Protein AF-A0A2X3EQ96-F1 (afdb_monomer_lite)

Radius of gyration: 28.38 Å; chains: 1; bounding box: 58×65×82 Å

Sequence (226 aa):
MTMIKKLPLTMAVIPTFFPLTSVMAQEFTQEQIDAIVAKAVDKALADRQAKIDAAANKKVDVITNPETTAASPDMAIPFGLKFSGYARYGAHFQTGDQKYVGVDGSYNGASAIGRLGNESNGGEFQISKAFKSAQGAIWDLNVMFDHWSDEVNLKKAYVGVTNVLESNPNAYIWAGRDFHQRPQQGINDYFWMNHDGQGAGVKNFDIGGVQFDVAAVSQVKSCSRK

pLDDT: mean 76.35, std 19.37, range [32.09, 96.94]

Foldseek 3Di:
DDDDDDDDDDPDDDDDDDDDDDDDDPPDDPVRVVVVVVVVVVVVVVVVVVVVVVVVVVPDPLPPDDFPDFDFLPDDFDPDKDKDKDWDDDDFDDPDDDRADADPPPPPVWRPVFDVSGDATWMKIKIKHWDADPLSKIKMWMWMWIDGDHDIDTQWTKMWIACPDPVQRGKIKMFAFGWPDFRADRGGRDGPDTQTAGWIWIFQGDDPNDTDTDIDGDDDDDDPDD

InterPro domains:
  IPR003192 Porin, LamB-type [PF02264] (82-220)
  IPR036998 Porin, LamB-type superfamily [G3DSA:2.40.170.10] (81-226)
  IPR050286 Gram-negative Bacterial Carbohydrate Uptake Porin [PTHR38762] (75-219)

Organism: Klebsiella pneumoniae (NCBI:txid573)

Secondary structure (DSSP, 8-state):
-----PPP--------S------------HHHHHHHHHHHHHHHHHHHHHHHHHHHSS-S--EE--PPPPP-TTPPPPSS-EEEEEEE------SSS-SS---TT--TT--TT--TT----EEEEEEEEEEE-TTS-EEEEEEEEEEETTEEEEEEEEEEEES--TT-TT-EEEEEEE--S-EEETTTTEES----EEEEEEEEEEETTEEEEEEEEE-PPP----

Structure (mmCIF, N/CA/C/O backbone):
data_AF-A0A2X3EQ96-F1
#
_entry.id   AF-A0A2X3EQ96-F1
#
loop_
_atom_site.group_PDB
_atom_site.id
_atom_site.type_symbol
_atom_site.label_atom_id
_atom_site.label_alt_id
_atom_site.label_comp_id
_atom_site.label_asym_id
_atom_site.label_entity_id
_atom_site.label_seq_id
_atom_site.pdbx_PDB_ins_code
_atom_site.Cartn_x
_atom_site.Cartn_y
_atom_site.Cartn_z
_atom_site.occupancy
_atom_site.B_iso_or_equiv
_atom_site.auth_seq_id
_atom_site.auth_comp_id
_atom_site.auth_asym_id
_atom_site.auth_atom_id
_atom_site.pdbx_PDB_model_num
ATOM 1 N N . MET A 1 1 ? 42.180 -48.476 52.429 1.00 40.56 1 MET A N 1
ATOM 2 C CA . MET A 1 1 ? 41.007 -48.157 51.587 1.00 40.56 1 MET A CA 1
ATOM 3 C C . MET A 1 1 ? 40.656 -46.709 51.841 1.00 40.56 1 MET A C 1
ATOM 5 O O . MET A 1 1 ? 40.125 -46.393 52.896 1.00 40.56 1 MET A O 1
ATOM 9 N N . THR A 1 2 ? 41.059 -45.830 50.934 1.00 34.25 2 THR A N 1
ATOM 10 C CA . THR A 1 2 ? 41.044 -44.380 51.150 1.00 34.25 2 THR A CA 1
ATOM 11 C C . THR A 1 2 ? 40.236 -43.759 50.021 1.00 34.25 2 THR A C 1
ATOM 13 O O . THR A 1 2 ? 40.558 -43.940 48.849 1.00 34.25 2 THR A O 1
ATOM 16 N N . MET A 1 3 ? 39.128 -43.113 50.385 1.00 32.09 3 MET A N 1
ATOM 17 C CA . MET A 1 3 ? 38.176 -42.508 49.459 1.00 32.09 3 MET A CA 1
ATOM 18 C C . MET A 1 3 ? 38.775 -41.286 48.754 1.00 32.09 3 MET A C 1
ATOM 20 O O . MET A 1 3 ? 39.234 -40.354 49.410 1.00 32.09 3 MET A O 1
ATOM 24 N N . ILE A 1 4 ? 38.689 -41.253 47.424 1.00 39.59 4 ILE A N 1
ATOM 25 C CA . ILE A 1 4 ? 38.940 -40.055 46.616 1.00 39.59 4 ILE A CA 1
ATOM 26 C C . ILE A 1 4 ? 37.614 -39.294 46.489 1.00 39.59 4 ILE A C 1
ATOM 28 O O . ILE A 1 4 ? 36.723 -39.710 45.749 1.00 39.59 4 ILE A O 1
ATOM 32 N N . LYS A 1 5 ? 37.475 -38.174 47.208 1.00 38.69 5 LYS A N 1
ATOM 33 C CA . LYS A 1 5 ? 36.398 -37.193 46.996 1.00 38.69 5 LYS A CA 1
ATOM 34 C C . LYS A 1 5 ? 36.878 -36.155 45.976 1.00 38.69 5 LYS A C 1
ATOM 36 O O . LYS A 1 5 ? 37.784 -35.379 46.262 1.00 38.69 5 LYS A O 1
ATOM 41 N N . LYS A 1 6 ? 36.282 -36.160 44.780 1.00 37.94 6 LYS A N 1
ATOM 42 C CA . LYS A 1 6 ? 36.449 -35.112 43.759 1.00 37.94 6 LYS A CA 1
ATOM 43 C C . LYS A 1 6 ? 35.702 -33.847 44.211 1.00 37.94 6 LYS A C 1
ATOM 45 O O . LYS A 1 6 ? 34.534 -33.950 44.579 1.00 37.94 6 LYS A O 1
ATOM 50 N N . LEU A 1 7 ? 36.358 -32.683 44.187 1.00 35.91 7 LEU A N 1
ATOM 51 C CA . LEU A 1 7 ? 35.697 -31.388 44.398 1.00 35.91 7 LEU A CA 1
ATOM 52 C C . LEU A 1 7 ? 34.865 -30.998 43.158 1.00 35.91 7 LEU A C 1
ATOM 54 O O . LEU A 1 7 ? 35.331 -31.211 42.036 1.00 35.91 7 LEU A O 1
ATOM 58 N N . PRO A 1 8 ? 33.662 -30.422 43.341 1.00 39.03 8 PRO A N 1
ATOM 59 C CA . PRO A 1 8 ? 32.822 -29.956 42.250 1.00 39.03 8 PRO A CA 1
ATOM 60 C C . PRO A 1 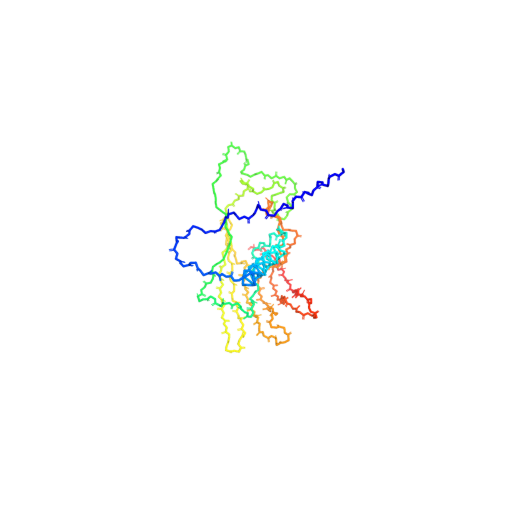8 ? 33.318 -28.634 41.646 1.00 39.03 8 PRO A C 1
ATOM 62 O O . PRO A 1 8 ? 33.801 -27.726 42.318 1.00 39.03 8 PRO A O 1
ATOM 65 N N . LEU A 1 9 ? 33.168 -28.585 40.330 1.00 36.97 9 LEU A N 1
ATOM 66 C CA . LEU A 1 9 ? 33.596 -27.586 39.363 1.00 36.97 9 LEU A CA 1
ATOM 67 C C . LEU A 1 9 ? 32.709 -26.320 39.417 1.00 36.97 9 LEU A C 1
ATOM 69 O O . LEU A 1 9 ? 31.868 -26.136 38.545 1.00 36.97 9 LEU A O 1
ATOM 73 N N . THR A 1 10 ? 32.845 -25.461 40.435 1.00 38.94 10 THR A N 1
ATOM 74 C CA . THR A 1 10 ? 32.054 -24.204 40.533 1.00 38.94 10 THR A CA 1
ATOM 75 C C . THR A 1 10 ? 32.866 -22.904 40.531 1.00 38.94 10 THR A C 1
ATOM 77 O O . THR A 1 10 ? 32.284 -21.826 40.578 1.00 38.94 10 THR A O 1
ATOM 80 N N . MET A 1 11 ? 34.190 -22.945 40.369 1.00 36.44 11 MET A N 1
ATOM 81 C CA . MET A 1 11 ? 35.018 -21.736 40.214 1.00 36.44 11 MET A CA 1
ATOM 82 C C . MET A 1 11 ? 35.409 -21.488 38.751 1.00 36.44 11 MET A C 1
ATOM 84 O O . MET A 1 11 ? 36.563 -21.695 38.386 1.00 36.44 11 MET A O 1
ATOM 88 N N . ALA A 1 12 ? 34.473 -21.071 37.892 1.00 35.91 12 ALA A N 1
ATOM 89 C CA . ALA A 1 12 ? 34.835 -20.655 36.529 1.00 35.91 12 ALA A CA 1
ATOM 90 C C . ALA A 1 12 ? 33.794 -19.783 35.796 1.00 35.91 12 ALA A C 1
ATOM 92 O O . ALA A 1 12 ? 33.643 -19.949 34.594 1.00 35.91 12 ALA A O 1
ATOM 93 N N . VAL A 1 13 ? 33.064 -18.862 36.442 1.00 33.81 13 VAL A N 1
ATOM 94 C CA . VAL A 1 13 ? 32.272 -17.858 35.684 1.00 33.81 13 VAL A CA 1
ATOM 95 C C . VAL A 1 13 ? 32.188 -16.509 36.408 1.00 33.81 13 VAL A C 1
ATOM 97 O O . VAL A 1 13 ? 31.106 -16.026 36.702 1.00 33.81 13 VAL A O 1
ATOM 100 N N . ILE A 1 14 ? 33.323 -15.877 36.709 1.00 43.34 14 ILE A N 1
ATOM 101 C CA . ILE A 1 14 ? 33.386 -14.423 36.958 1.00 43.34 14 ILE A CA 1
ATOM 102 C C . ILE A 1 14 ? 34.764 -13.976 36.458 1.00 43.34 14 ILE A C 1
ATOM 104 O O . ILE A 1 14 ? 35.750 -14.213 37.154 1.00 43.34 14 ILE A O 1
ATOM 108 N N . PRO A 1 15 ? 34.891 -13.473 35.214 1.00 40.53 15 PRO A N 1
ATOM 109 C CA . PRO A 1 15 ? 34.937 -12.014 35.059 1.00 40.53 15 PRO A CA 1
ATOM 110 C C . PRO A 1 15 ? 34.524 -11.535 33.652 1.00 40.53 15 PRO A C 1
ATOM 112 O O . PRO A 1 15 ? 35.224 -11.807 32.682 1.00 40.53 15 PRO A O 1
ATOM 115 N N . THR A 1 16 ? 33.426 -10.792 33.485 1.00 40.12 16 THR A N 1
ATOM 116 C CA . THR A 1 16 ? 33.234 -9.974 32.256 1.00 40.12 16 THR A CA 1
ATOM 117 C C . THR A 1 16 ? 32.141 -8.911 32.374 1.00 40.12 16 THR A C 1
ATOM 119 O O . THR A 1 16 ? 31.495 -8.585 31.387 1.00 40.12 16 THR A O 1
ATOM 122 N N . PHE A 1 17 ? 31.922 -8.311 33.545 1.00 36.66 17 PHE A N 1
ATOM 123 C CA . PHE A 1 17 ? 31.073 -7.119 33.612 1.00 36.66 17 PHE A CA 1
ATOM 124 C C . PHE A 1 17 ? 31.641 -6.081 34.588 1.00 36.66 17 PHE A C 1
ATOM 126 O O . PHE A 1 17 ? 31.718 -6.328 35.785 1.00 36.66 17 PHE A O 1
ATOM 133 N N . PHE A 1 18 ? 31.977 -4.919 34.010 1.00 37.00 18 PHE A N 1
ATOM 134 C CA . PHE A 1 18 ? 32.325 -3.613 34.594 1.00 37.00 18 PHE A CA 1
ATOM 135 C C . PHE A 1 18 ? 33.793 -3.319 34.969 1.00 37.00 18 PHE A C 1
ATOM 137 O O . PHE A 1 18 ? 34.309 -3.848 35.950 1.00 37.00 18 PHE A O 1
ATOM 144 N N . PRO A 1 19 ? 34.443 -2.365 34.263 1.00 42.56 19 PRO A N 1
ATOM 145 C CA . PRO A 1 19 ? 35.601 -1.642 34.759 1.00 42.56 19 PRO A CA 1
ATOM 146 C C . PRO A 1 19 ? 35.125 -0.324 35.386 1.00 42.56 19 PRO A C 1
ATOM 148 O O . PRO A 1 19 ? 34.994 0.670 34.680 1.00 42.56 19 PRO A O 1
ATOM 151 N N . LEU A 1 20 ? 34.844 -0.290 36.690 1.00 37.62 20 LEU A N 1
ATOM 152 C CA . LEU A 1 20 ? 34.730 0.972 37.427 1.00 37.62 20 LEU A CA 1
ATOM 153 C C . LEU A 1 20 ? 35.344 0.832 38.824 1.00 37.62 20 LEU A C 1
ATOM 155 O O . LEU A 1 20 ? 35.161 -0.147 39.539 1.00 37.62 20 LEU A O 1
ATOM 159 N N . THR A 1 21 ? 36.138 1.839 39.139 1.00 36.72 21 THR A N 1
ATOM 160 C CA . THR A 1 21 ? 37.041 2.027 40.268 1.00 36.72 21 THR A CA 1
ATOM 161 C C . THR A 1 21 ? 36.340 2.129 41.629 1.00 36.72 21 THR A C 1
ATOM 163 O O . THR A 1 21 ? 35.389 2.888 41.781 1.00 36.72 21 THR A O 1
ATOM 166 N N . SER A 1 22 ? 36.883 1.406 42.613 1.00 44.62 22 SER A N 1
ATOM 167 C CA . SER A 1 22 ? 36.939 1.691 44.061 1.00 44.62 22 SER A CA 1
ATOM 168 C C . SER A 1 22 ? 35.990 2.755 44.651 1.00 44.62 22 SER A C 1
ATOM 170 O O . SER A 1 22 ? 36.394 3.909 44.759 1.00 44.62 22 SER A O 1
ATOM 172 N N . VAL A 1 23 ? 34.820 2.353 45.168 1.00 36.16 23 VAL A N 1
ATOM 173 C CA . VAL A 1 23 ? 34.082 3.048 46.250 1.00 36.16 23 VAL A CA 1
ATOM 174 C C . VAL A 1 23 ? 33.229 2.010 47.013 1.00 36.16 23 VAL A C 1
ATOM 176 O O . VAL A 1 23 ? 32.334 1.409 46.434 1.00 36.16 23 VAL A O 1
ATOM 179 N N . MET A 1 24 ? 33.525 1.835 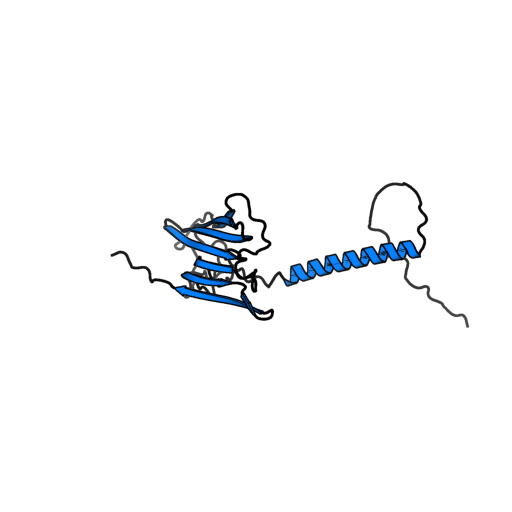48.310 1.00 36.31 24 MET A N 1
ATOM 180 C CA . MET A 1 24 ? 32.753 1.162 49.380 1.00 36.31 24 MET A CA 1
ATOM 181 C C . MET A 1 24 ? 32.444 -0.343 49.229 1.00 36.31 24 MET A C 1
ATOM 183 O O . MET A 1 24 ? 31.511 -0.755 48.546 1.00 36.31 24 MET A O 1
ATOM 187 N N . ALA A 1 25 ? 33.181 -1.166 49.983 1.00 43.53 25 ALA A N 1
ATOM 188 C CA . ALA A 1 25 ? 32.815 -2.546 50.289 1.00 43.53 25 ALA A CA 1
ATOM 189 C C . ALA A 1 25 ? 31.559 -2.558 51.177 1.00 43.53 25 ALA A C 1
ATOM 191 O O . ALA A 1 25 ? 31.645 -2.484 52.400 1.00 43.53 25 ALA A O 1
ATOM 192 N N . GLN A 1 26 ? 30.384 -2.603 50.553 1.00 46.34 26 GLN A N 1
ATOM 193 C CA . GLN A 1 26 ? 29.161 -2.995 51.236 1.00 46.34 26 GLN A CA 1
ATOM 194 C C . GLN A 1 26 ? 29.096 -4.522 51.183 1.00 46.34 26 GLN A C 1
ATOM 196 O O . GLN A 1 26 ? 28.932 -5.100 50.109 1.00 46.34 26 GLN A O 1
ATOM 201 N N . GLU A 1 27 ? 29.311 -5.173 52.327 1.00 49.81 27 GLU A N 1
ATOM 202 C CA . GLU A 1 27 ? 29.164 -6.623 52.456 1.00 49.81 27 GLU A CA 1
ATOM 203 C C . GLU A 1 27 ? 27.688 -6.978 52.251 1.00 49.81 27 GLU A C 1
ATOM 205 O O . GLU A 1 27 ? 26.856 -6.818 53.142 1.00 49.81 27 GLU A O 1
ATOM 210 N N . PHE A 1 28 ? 27.342 -7.390 51.033 1.00 56.03 28 PHE A N 1
ATOM 211 C CA . PHE A 1 28 ? 26.023 -7.929 50.736 1.00 56.03 28 PHE A CA 1
ATOM 212 C C . PHE A 1 28 ? 25.924 -9.342 51.317 1.00 56.03 28 PHE A C 1
ATOM 214 O O . PHE A 1 28 ? 26.813 -10.169 51.106 1.00 56.03 28 PHE A O 1
ATOM 221 N N . THR A 1 29 ? 24.844 -9.633 52.043 1.00 72.50 29 THR A N 1
ATOM 222 C CA . THR A 1 29 ? 24.574 -10.996 52.517 1.00 72.50 29 THR A CA 1
ATOM 223 C C . THR A 1 29 ? 24.291 -11.916 51.326 1.00 72.50 29 THR A C 1
ATOM 225 O O . THR A 1 29 ? 23.866 -11.458 50.262 1.00 72.50 29 THR A O 1
ATOM 228 N N . GLN A 1 30 ? 24.499 -13.227 51.491 1.00 71.25 30 GLN A N 1
ATOM 229 C CA . GLN A 1 30 ? 24.254 -14.217 50.430 1.00 71.25 30 GLN A CA 1
ATOM 230 C C . GLN A 1 30 ? 22.837 -14.091 49.836 1.00 71.25 30 GLN A C 1
ATOM 232 O O . GLN A 1 30 ? 22.659 -14.163 48.626 1.00 71.25 30 GLN A O 1
ATOM 237 N N . GLU A 1 31 ? 21.849 -13.782 50.675 1.00 76.69 31 GLU A N 1
ATOM 238 C CA . GLU A 1 31 ? 20.453 -13.558 50.281 1.00 76.69 31 GLU A CA 1
ATOM 239 C C . GLU A 1 31 ? 20.273 -12.320 49.385 1.00 76.69 31 GLU A C 1
ATOM 241 O O . GLU A 1 31 ? 19.463 -12.330 48.458 1.00 76.69 31 GLU A O 1
ATOM 246 N N . GLN A 1 32 ? 21.040 -11.249 49.617 1.00 74.81 32 GLN A N 1
ATOM 247 C CA . GLN A 1 32 ? 21.003 -10.055 48.769 1.00 74.81 32 GLN A CA 1
ATOM 248 C C . GLN A 1 32 ? 21.667 -10.308 47.414 1.00 74.81 32 GLN A C 1
ATOM 250 O O . GLN A 1 32 ? 21.192 -9.801 46.397 1.00 74.81 32 GLN A O 1
ATOM 255 N N . ILE A 1 33 ? 22.731 -11.113 47.388 1.00 74.06 33 ILE A N 1
ATOM 256 C CA . ILE A 1 33 ? 23.380 -11.546 46.146 1.00 74.06 33 ILE A CA 1
ATOM 257 C C . ILE A 1 33 ? 22.403 -12.393 45.326 1.00 74.06 33 ILE A C 1
ATOM 259 O O . ILE A 1 33 ? 22.189 -12.101 44.149 1.00 74.06 33 ILE A O 1
ATOM 263 N N . ASP A 1 34 ? 21.747 -13.370 45.950 1.00 79.00 34 ASP A N 1
ATOM 264 C CA . ASP A 1 34 ? 20.785 -14.246 45.279 1.00 79.00 34 ASP A CA 1
ATOM 265 C C . ASP A 1 34 ? 19.584 -13.453 44.733 1.00 79.00 34 ASP A C 1
ATOM 267 O O . ASP A 1 34 ? 19.152 -13.682 43.603 1.00 79.00 34 ASP A O 1
ATOM 271 N N . ALA A 1 35 ? 19.096 -12.447 45.470 1.00 80.75 35 ALA A N 1
ATOM 272 C CA . ALA A 1 35 ? 18.025 -11.561 45.009 1.00 80.75 35 ALA A CA 1
ATOM 273 C C . ALA A 1 35 ? 18.442 -10.680 43.814 1.00 80.75 35 ALA A C 1
ATOM 275 O O . ALA A 1 35 ? 17.656 -10.467 42.885 1.00 80.75 35 ALA A O 1
ATOM 276 N N . ILE A 1 36 ? 19.679 -10.172 43.811 1.00 82.12 36 ILE A N 1
ATOM 277 C CA . ILE A 1 36 ? 20.229 -9.396 42.689 1.00 82.12 36 ILE A CA 1
ATOM 278 C C . ILE A 1 36 ? 20.377 -10.288 41.452 1.00 82.12 36 ILE A C 1
ATOM 280 O O . ILE A 1 36 ? 19.998 -9.877 40.351 1.00 82.12 36 ILE A O 1
ATOM 284 N N . VAL A 1 37 ? 20.880 -11.512 41.628 1.00 82.06 37 VAL A N 1
ATOM 285 C CA . VAL A 1 37 ? 21.044 -12.488 40.545 1.00 82.06 37 VAL A CA 1
ATOM 286 C C . VAL A 1 37 ? 19.688 -12.906 39.982 1.00 82.06 37 VAL A C 1
ATOM 288 O O . VAL A 1 37 ? 19.514 -12.857 38.767 1.00 82.06 37 VAL A O 1
ATOM 291 N N . ALA A 1 38 ? 18.706 -13.230 40.827 1.00 86.94 38 ALA A N 1
ATOM 292 C CA . ALA A 1 38 ? 17.355 -13.588 40.392 1.00 86.94 38 ALA A CA 1
ATOM 293 C C . ALA A 1 38 ? 16.723 -12.473 39.545 1.00 86.94 38 ALA A C 1
ATOM 295 O O . ALA A 1 38 ? 16.286 -12.709 38.422 1.00 86.94 38 ALA A O 1
ATOM 296 N N . LYS A 1 39 ? 16.801 -11.222 40.014 1.00 86.50 39 LYS A N 1
ATOM 297 C CA . LYS A 1 39 ? 16.275 -10.062 39.282 1.00 86.50 39 LYS A CA 1
ATOM 298 C C . LYS A 1 39 ? 16.994 -9.824 37.948 1.00 86.50 39 LYS A C 1
ATOM 300 O O . LYS A 1 39 ? 16.371 -9.396 36.975 1.00 86.50 39 LYS A O 1
ATOM 305 N N . ALA A 1 40 ? 18.300 -10.081 37.890 1.00 85.31 40 ALA A N 1
ATOM 306 C CA . ALA A 1 40 ? 19.073 -9.981 36.656 1.00 85.31 40 ALA A CA 1
ATOM 307 C C . ALA A 1 40 ? 18.710 -11.094 35.659 1.00 85.31 40 ALA A C 1
ATOM 309 O O . ALA A 1 40 ? 18.602 -10.826 34.462 1.00 85.31 40 ALA A O 1
ATOM 310 N N . VAL A 1 41 ? 18.480 -12.317 36.148 1.00 89.12 41 VAL A N 1
ATOM 311 C CA . VAL A 1 41 ? 18.048 -13.468 35.344 1.00 89.12 41 VAL A CA 1
ATOM 312 C C . VAL A 1 41 ? 16.643 -13.246 34.791 1.00 89.12 41 VAL A C 1
ATOM 314 O O . VAL A 1 41 ? 16.453 -13.410 33.588 1.00 89.12 41 VAL A O 1
ATOM 317 N N . ASP A 1 42 ? 15.696 -12.786 35.608 1.00 90.75 42 ASP A N 1
ATOM 318 C CA . ASP A 1 42 ? 14.326 -12.492 35.171 1.00 90.75 42 ASP A CA 1
ATOM 319 C C . ASP A 1 42 ? 14.301 -11.407 34.093 1.00 90.75 42 ASP A C 1
ATOM 321 O O . ASP A 1 42 ? 13.637 -11.550 33.065 1.00 90.75 42 ASP A O 1
ATOM 325 N N . LYS A 1 43 ? 15.096 -10.344 34.272 1.00 90.31 43 LYS A N 1
ATOM 326 C CA . LYS A 1 43 ? 15.245 -9.293 33.261 1.00 90.31 43 LYS A CA 1
ATOM 327 C C . LYS A 1 43 ? 15.855 -9.832 31.966 1.00 90.31 43 LYS A C 1
ATOM 329 O O . LYS A 1 43 ? 15.361 -9.528 30.885 1.00 90.31 43 LYS A O 1
ATOM 334 N N . ALA A 1 44 ? 16.903 -10.650 32.057 1.00 83.56 44 ALA A N 1
ATOM 335 C CA . ALA A 1 44 ? 17.537 -11.247 30.885 1.00 83.56 44 ALA A CA 1
ATOM 336 C C . ALA A 1 44 ? 16.605 -12.227 30.153 1.00 83.56 44 ALA A C 1
ATOM 338 O O . ALA A 1 44 ? 16.663 -12.329 28.925 1.00 83.56 44 ALA A O 1
ATOM 339 N N . LEU A 1 45 ? 15.750 -12.940 30.891 1.00 85.12 45 LEU A N 1
ATOM 340 C CA . LEU A 1 45 ? 14.751 -13.843 30.333 1.00 85.12 45 LEU A CA 1
ATOM 341 C C . LEU A 1 45 ? 13.635 -13.059 29.637 1.00 85.12 45 LEU A C 1
ATOM 343 O O . LEU A 1 45 ? 13.296 -13.391 28.505 1.00 85.12 45 LEU A O 1
ATOM 347 N N . ALA A 1 46 ? 13.142 -11.979 30.249 1.00 89.69 46 ALA A N 1
ATOM 348 C CA . ALA A 1 46 ? 12.159 -11.081 29.646 1.00 89.69 46 ALA A CA 1
ATOM 349 C C . ALA A 1 46 ? 12.696 -10.408 28.370 1.00 89.69 46 ALA A C 1
ATOM 351 O O . ALA A 1 46 ? 12.027 -10.421 27.339 1.00 89.69 46 ALA A O 1
ATOM 352 N N . ASP A 1 47 ? 13.935 -9.904 28.393 1.00 86.00 47 ASP A N 1
ATOM 353 C CA . ASP A 1 47 ? 14.583 -9.305 27.219 1.00 86.00 47 ASP A CA 1
ATOM 354 C C . ASP A 1 47 ? 14.803 -10.336 26.097 1.00 86.00 47 ASP A C 1
ATOM 356 O O . ASP A 1 47 ? 14.702 -10.013 24.911 1.00 86.00 47 ASP A O 1
ATOM 360 N N . ARG A 1 48 ? 15.113 -11.593 26.446 1.00 78.56 48 ARG A N 1
ATOM 361 C CA . ARG A 1 48 ? 15.213 -12.691 25.473 1.00 78.56 48 ARG A CA 1
ATOM 362 C C . ARG A 1 48 ? 13.855 -13.072 24.904 1.00 78.56 48 ARG A C 1
ATOM 364 O O . ARG A 1 48 ? 13.774 -13.247 23.693 1.00 78.56 48 ARG A O 1
ATOM 371 N N . GLN A 1 49 ? 12.819 -13.160 25.733 1.00 84.25 49 GLN A N 1
ATOM 372 C CA . GLN A 1 49 ? 11.464 -13.456 25.280 1.00 84.25 49 GLN A CA 1
ATOM 373 C C . GLN A 1 49 ? 10.968 -12.359 24.336 1.00 84.25 49 GLN A C 1
ATOM 375 O O . GLN A 1 49 ? 10.564 -12.670 23.226 1.00 84.25 49 GLN A O 1
ATOM 380 N N . ALA A 1 50 ? 11.161 -11.083 24.680 1.00 79.94 50 ALA A N 1
ATOM 381 C CA . ALA A 1 50 ? 10.829 -9.962 23.802 1.00 79.94 50 ALA A CA 1
ATOM 382 C C . ALA A 1 50 ? 11.574 -10.017 22.454 1.00 79.94 50 ALA A C 1
ATOM 384 O O . ALA A 1 50 ? 11.006 -9.698 21.411 1.00 79.94 50 ALA A O 1
ATOM 385 N N . LYS A 1 51 ? 12.843 -10.453 22.443 1.00 79.38 51 LYS A N 1
ATOM 386 C CA . LYS A 1 51 ? 13.610 -10.663 21.201 1.00 79.38 51 LYS A CA 1
ATOM 387 C C . LYS A 1 51 ? 13.115 -11.862 20.395 1.00 79.38 51 LYS A C 1
ATOM 389 O O . LYS A 1 51 ? 13.124 -11.792 19.170 1.00 79.38 51 LYS A O 1
ATOM 394 N N . ILE A 1 52 ? 12.706 -12.942 21.058 1.00 73.69 52 ILE A N 1
ATOM 395 C CA . ILE A 1 52 ? 12.126 -14.125 20.413 1.00 73.69 52 ILE A CA 1
ATOM 396 C C . ILE A 1 52 ? 10.756 -13.780 19.830 1.00 73.69 52 ILE A C 1
ATOM 398 O O . ILE A 1 52 ? 10.520 -14.102 18.675 1.00 73.69 52 ILE A O 1
ATOM 402 N N . ASP A 1 53 ? 9.908 -13.052 20.553 1.00 75.19 53 ASP A N 1
ATOM 403 C CA . ASP A 1 53 ? 8.599 -12.597 20.076 1.00 75.19 53 ASP A CA 1
ATOM 404 C C . ASP A 1 53 ? 8.753 -11.618 18.901 1.00 75.19 53 ASP A C 1
ATOM 406 O O . ASP A 1 53 ? 8.058 -11.729 17.892 1.00 75.19 53 ASP A O 1
ATOM 410 N N . ALA A 1 54 ? 9.732 -10.707 18.966 1.00 70.50 54 ALA A N 1
ATOM 411 C CA . ALA A 1 54 ? 10.075 -9.825 17.850 1.00 70.50 54 ALA A CA 1
ATOM 412 C C . ALA A 1 54 ? 10.605 -10.596 16.626 1.00 70.50 54 ALA A C 1
ATOM 414 O O . ALA A 1 54 ? 10.290 -10.240 15.490 1.00 70.50 54 ALA A O 1
ATOM 415 N N . ALA A 1 55 ? 11.390 -11.657 16.837 1.00 60.97 55 ALA A N 1
ATOM 416 C CA . ALA A 1 55 ? 11.900 -12.512 15.767 1.00 60.97 55 ALA A CA 1
ATOM 417 C C . ALA A 1 55 ? 10.822 -13.447 15.192 1.00 60.97 55 ALA A C 1
ATOM 419 O O . ALA A 1 55 ? 10.801 -13.666 13.988 1.00 60.97 55 ALA A O 1
ATOM 420 N N . ALA A 1 56 ? 9.900 -13.946 16.015 1.00 59.59 56 ALA A N 1
ATOM 421 C CA . ALA A 1 56 ? 8.758 -14.754 15.594 1.00 59.59 56 ALA A CA 1
ATOM 422 C C . ALA A 1 56 ? 7.732 -13.918 14.810 1.00 59.59 56 ALA A C 1
ATOM 424 O O . ALA A 1 56 ? 7.144 -14.405 13.845 1.00 59.59 56 ALA A O 1
ATOM 425 N N . ASN A 1 57 ? 7.579 -12.634 15.157 1.00 53.75 57 ASN A N 1
ATOM 426 C CA . ASN A 1 57 ? 6.815 -11.664 14.367 1.00 53.75 57 ASN A CA 1
ATOM 427 C C . ASN A 1 57 ? 7.488 -11.298 13.040 1.00 53.75 57 ASN A C 1
ATOM 429 O O . ASN A 1 57 ? 6.823 -10.806 12.126 1.00 53.75 57 ASN A O 1
ATOM 433 N N . LYS A 1 58 ? 8.788 -11.569 12.893 1.00 49.09 58 LYS A N 1
ATOM 434 C CA . LYS A 1 58 ? 9.495 -11.466 11.618 1.00 49.09 58 LYS A CA 1
ATOM 435 C C . LYS A 1 58 ? 9.167 -12.706 10.781 1.00 49.09 58 LYS A C 1
ATOM 437 O O . LYS A 1 58 ? 9.979 -13.615 10.627 1.00 49.09 58 LYS A O 1
ATOM 442 N N . LYS A 1 59 ? 7.925 -12.767 10.287 1.00 46.53 59 LYS A N 1
ATOM 443 C CA . LYS A 1 59 ? 7.489 -13.777 9.315 1.00 46.53 59 LYS A CA 1
ATOM 444 C C . LYS A 1 59 ? 8.517 -13.834 8.182 1.00 46.53 59 LYS A C 1
ATOM 446 O O . LYS A 1 59 ? 8.974 -12.787 7.730 1.00 46.53 59 LYS A O 1
ATOM 451 N N . VAL A 1 60 ? 8.877 -15.057 7.778 1.00 43.22 60 VAL A N 1
ATOM 452 C CA . VAL A 1 60 ? 9.707 -15.383 6.604 1.00 43.22 60 VAL A CA 1
ATOM 453 C C . VAL A 1 60 ? 9.448 -14.359 5.506 1.00 43.22 60 VAL A C 1
ATOM 455 O O . VAL A 1 60 ? 8.276 -14.137 5.212 1.00 43.22 60 VAL A O 1
ATOM 458 N N . ASP A 1 61 ? 10.516 -13.757 4.965 1.00 42.12 61 ASP A N 1
ATOM 459 C CA . ASP A 1 61 ? 10.545 -12.644 4.001 1.00 42.12 61 ASP A CA 1
ATOM 460 C C . ASP A 1 61 ? 9.712 -12.907 2.727 1.00 42.12 61 ASP A C 1
ATOM 462 O O . ASP A 1 61 ? 10.216 -12.981 1.607 1.00 42.12 61 ASP A O 1
ATOM 466 N N . VAL A 1 62 ? 8.396 -13.014 2.865 1.00 42.75 62 VAL A N 1
ATOM 467 C CA . VAL A 1 62 ? 7.471 -12.591 1.834 1.00 42.75 62 VAL A CA 1
ATOM 468 C C . VAL A 1 62 ? 7.557 -11.083 1.914 1.00 42.75 62 VAL A C 1
ATOM 470 O O . VAL A 1 62 ? 6.950 -10.460 2.783 1.00 42.75 62 VAL A O 1
ATOM 473 N N . ILE A 1 63 ? 8.400 -10.505 1.065 1.00 47.31 63 ILE A N 1
ATOM 474 C CA . ILE A 1 63 ? 8.470 -9.062 0.890 1.00 47.31 63 ILE A CA 1
ATOM 475 C C . ILE A 1 63 ? 7.077 -8.643 0.415 1.00 47.31 63 ILE A C 1
ATOM 477 O O . ILE A 1 63 ? 6.733 -8.758 -0.761 1.00 47.31 63 ILE A O 1
ATOM 481 N N . THR A 1 64 ? 6.230 -8.215 1.347 1.00 47.16 64 THR A N 1
ATOM 482 C CA . THR A 1 64 ? 5.045 -7.430 1.033 1.00 47.16 64 THR A CA 1
ATOM 483 C C . THR A 1 64 ? 5.575 -6.067 0.616 1.00 47.16 64 THR A C 1
ATOM 485 O O . THR A 1 64 ? 5.888 -5.224 1.458 1.00 47.16 64 THR A O 1
ATOM 488 N N . ASN A 1 65 ? 5.782 -5.895 -0.690 1.00 54.88 65 ASN A N 1
ATOM 489 C CA . ASN A 1 65 ? 6.113 -4.601 -1.282 1.00 54.88 65 ASN A CA 1
ATOM 490 C C . ASN A 1 65 ? 4.981 -3.601 -0.945 1.00 54.88 65 ASN A C 1
ATOM 492 O O . ASN A 1 65 ? 3.879 -4.058 -0.638 1.00 54.88 65 ASN A O 1
ATOM 496 N N . PRO A 1 66 ? 5.220 -2.274 -0.911 1.00 55.59 66 PRO A N 1
ATOM 497 C CA . PRO A 1 66 ? 4.635 -1.374 0.081 1.00 55.59 66 PRO A CA 1
ATOM 498 C C . PRO A 1 66 ? 3.116 -1.220 -0.060 1.00 55.59 66 PRO A C 1
ATOM 500 O O . PRO A 1 66 ? 2.596 -0.236 -0.592 1.00 55.59 66 PRO A O 1
ATOM 503 N N . GLU A 1 67 ? 2.372 -2.162 0.510 1.00 58.19 67 GLU A N 1
ATOM 504 C CA . GLU A 1 67 ? 1.060 -1.859 1.041 1.00 58.19 67 GLU A CA 1
ATOM 505 C C . GLU A 1 67 ? 1.254 -0.827 2.142 1.00 58.19 67 GLU A C 1
ATOM 507 O O . GLU A 1 67 ? 2.129 -0.937 3.006 1.00 58.19 67 GLU A O 1
ATOM 512 N N . THR A 1 68 ? 0.448 0.225 2.097 1.00 61.84 68 THR A N 1
ATOM 513 C CA . THR A 1 68 ? 0.442 1.168 3.202 1.00 61.84 68 THR A CA 1
ATOM 514 C C . THR A 1 68 ? -0.129 0.435 4.401 1.00 61.84 68 THR A C 1
ATOM 516 O O . THR A 1 68 ? -1.243 -0.087 4.347 1.00 61.84 68 THR A O 1
ATOM 519 N N . THR A 1 69 ? 0.658 0.363 5.470 1.00 68.25 69 THR A N 1
ATOM 520 C CA . THR A 1 69 ? 0.224 -0.254 6.719 1.00 68.25 69 THR A CA 1
ATOM 521 C C . THR A 1 69 ? -1.056 0.424 7.190 1.00 68.25 69 THR A C 1
ATOM 523 O O . THR A 1 69 ? -1.093 1.653 7.290 1.00 68.25 69 THR A O 1
ATOM 526 N N . ALA A 1 70 ? -2.085 -0.378 7.468 1.00 72.12 70 ALA A N 1
ATOM 527 C CA . ALA A 1 70 ? -3.334 0.101 8.040 1.00 72.12 70 ALA A CA 1
ATOM 528 C C . ALA A 1 70 ? -3.056 0.910 9.315 1.00 72.12 70 ALA A C 1
ATOM 530 O O . ALA A 1 70 ? -2.207 0.533 10.131 1.00 72.12 70 ALA A O 1
ATOM 531 N N . ALA A 1 71 ? -3.762 2.029 9.481 1.00 74.38 71 ALA A N 1
ATOM 532 C CA . ALA A 1 71 ? -3.677 2.798 10.711 1.00 74.38 71 ALA A CA 1
ATOM 533 C C . ALA A 1 71 ? -4.203 1.955 11.885 1.00 74.38 71 ALA A C 1
ATOM 535 O O . ALA A 1 71 ? -5.213 1.262 11.761 1.00 74.38 71 ALA A O 1
ATOM 536 N N . SER A 1 72 ? -3.513 2.033 13.024 1.00 77.50 72 SER A N 1
ATOM 537 C CA . SER A 1 72 ? -3.924 1.412 14.287 1.00 77.50 72 SER A CA 1
ATOM 538 C C . SER A 1 72 ? -4.395 2.499 15.265 1.00 77.50 72 SER A C 1
ATOM 540 O O . SER A 1 72 ? -3.833 3.600 15.226 1.00 77.50 72 SER A O 1
ATOM 542 N N . PRO A 1 73 ? -5.375 2.225 16.148 1.00 70.06 73 PRO A N 1
ATOM 543 C CA . PRO A 1 73 ? -5.867 3.179 17.150 1.00 70.06 73 PRO A CA 1
ATOM 544 C C . PRO A 1 73 ? -4.774 3.795 18.033 1.00 70.06 73 PRO A C 1
ATOM 546 O O . PRO A 1 73 ? -4.876 4.961 18.425 1.00 70.06 73 PRO A O 1
ATOM 549 N N . ASP A 1 74 ? -3.714 3.030 18.300 1.00 78.75 74 ASP A N 1
ATOM 550 C CA . ASP A 1 74 ? -2.605 3.423 19.176 1.00 78.75 74 ASP A CA 1
ATOM 551 C C . ASP A 1 74 ? -1.451 4.108 18.422 1.00 78.75 74 ASP A C 1
ATOM 553 O O . ASP A 1 74 ? -0.423 4.454 19.007 1.00 78.75 74 ASP A O 1
ATOM 557 N N . MET A 1 75 ? -1.590 4.317 17.108 1.00 77.81 75 MET A N 1
ATOM 558 C CA . MET A 1 75 ? -0.552 4.952 16.301 1.00 77.81 75 MET A CA 1
ATOM 559 C C . MET A 1 75 ? -0.370 6.424 16.695 1.00 77.81 75 MET A C 1
ATOM 561 O O . MET A 1 75 ? -1.312 7.221 16.683 1.00 77.81 75 MET A O 1
ATOM 565 N N . ALA A 1 76 ? 0.879 6.818 16.956 1.00 75.44 76 ALA A N 1
ATOM 566 C CA . ALA A 1 76 ? 1.245 8.224 17.050 1.00 75.44 76 ALA A CA 1
ATOM 567 C C . ALA A 1 76 ? 1.041 8.892 15.684 1.00 75.44 76 ALA A C 1
ATOM 569 O O . ALA A 1 76 ? 1.701 8.538 14.707 1.00 75.44 76 ALA A O 1
ATOM 570 N N . ILE A 1 77 ? 0.124 9.857 15.613 1.00 78.75 77 ILE A N 1
ATOM 571 C CA . ILE A 1 77 ? -0.149 10.573 14.367 1.00 78.75 77 ILE A CA 1
ATOM 572 C C . ILE A 1 77 ? 1.012 11.531 14.086 1.00 78.75 77 ILE A C 1
ATOM 574 O O . ILE A 1 77 ? 1.232 12.454 14.877 1.00 78.75 77 ILE A O 1
ATOM 578 N N . PRO A 1 78 ? 1.754 11.347 12.977 1.00 75.06 78 PRO A N 1
ATOM 579 C CA . PRO A 1 78 ? 2.856 12.231 12.638 1.00 75.06 78 PRO A CA 1
ATOM 580 C C . PRO A 1 78 ? 2.340 13.648 12.396 1.00 75.06 78 PRO A C 1
ATOM 582 O O . PRO A 1 78 ? 1.343 13.847 11.700 1.00 75.06 78 PRO A O 1
ATOM 585 N N . PHE A 1 79 ? 3.042 14.649 12.924 1.00 77.81 79 PHE A N 1
ATOM 586 C CA . PHE A 1 79 ? 2.773 16.031 12.552 1.00 77.81 79 PHE A CA 1
ATOM 587 C C . PHE A 1 79 ? 3.212 16.265 11.099 1.00 77.81 79 PHE A C 1
ATOM 589 O O . PHE A 1 79 ? 4.381 16.089 10.763 1.00 77.81 79 PHE A O 1
ATOM 596 N N . GLY A 1 80 ? 2.277 16.681 10.242 1.00 87.19 80 GLY A N 1
ATOM 597 C CA . GLY A 1 80 ? 2.554 17.029 8.848 1.00 87.19 80 GLY A CA 1
ATOM 598 C C . GLY A 1 80 ? 2.227 15.920 7.846 1.00 87.19 80 GLY A C 1
ATOM 599 O O . GLY A 1 80 ? 1.242 15.199 7.994 1.00 87.19 80 GLY A O 1
ATOM 600 N N . LEU A 1 81 ? 3.009 15.859 6.768 1.00 90.44 81 LEU A N 1
ATOM 601 C CA . LEU A 1 81 ? 2.876 14.863 5.704 1.00 90.44 81 LEU A CA 1
ATOM 602 C C . LEU A 1 81 ? 3.915 13.757 5.900 1.00 90.44 81 LEU A C 1
ATOM 604 O O . LEU A 1 81 ? 5.071 14.035 6.211 1.00 90.44 81 LEU A O 1
ATOM 608 N N . LYS A 1 82 ? 3.515 12.508 5.668 1.00 89.69 82 LYS A N 1
ATOM 609 C CA . LYS A 1 82 ? 4.410 11.354 5.589 1.00 89.69 82 LYS A CA 1
ATOM 610 C C . LYS A 1 82 ? 4.755 11.097 4.128 1.00 89.69 82 LYS A C 1
ATOM 612 O O . LYS A 1 82 ? 3.862 10.998 3.292 1.00 89.69 82 LYS A O 1
ATOM 617 N N . PHE A 1 83 ? 6.040 10.935 3.852 1.00 90.81 83 PHE A N 1
ATOM 618 C CA . PHE A 1 83 ? 6.537 10.481 2.561 1.00 90.81 83 PHE A CA 1
ATOM 619 C C . PHE A 1 83 ? 6.971 9.016 2.656 1.00 90.81 83 PHE A C 1
ATOM 621 O O . PHE A 1 83 ? 7.634 8.619 3.615 1.00 90.81 83 PHE A O 1
ATOM 628 N N . SER A 1 84 ? 6.591 8.213 1.670 1.00 89.62 84 SER A N 1
ATOM 629 C CA . SER A 1 84 ? 7.031 6.823 1.516 1.00 89.62 84 SER A CA 1
ATOM 630 C C . SER A 1 84 ? 7.122 6.474 0.038 1.00 89.62 84 SER A C 1
ATOM 632 O O . SER A 1 84 ? 6.463 7.107 -0.776 1.00 89.62 84 SER A O 1
ATOM 634 N N . GLY A 1 85 ? 7.895 5.463 -0.333 1.00 90.38 85 GLY A N 1
ATOM 635 C CA . GLY A 1 85 ? 8.012 5.087 -1.736 1.00 90.38 85 GLY A CA 1
ATOM 636 C C . GLY A 1 85 ? 9.059 4.016 -1.979 1.00 90.38 85 GLY A C 1
ATOM 637 O O . GLY A 1 85 ? 9.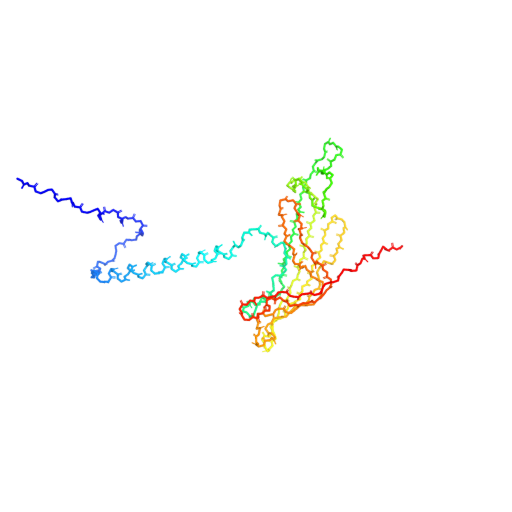663 3.495 -1.041 1.00 90.38 85 GLY A O 1
ATOM 638 N N . TYR A 1 86 ? 9.269 3.726 -3.254 1.00 89.88 86 TYR A N 1
ATOM 639 C CA . TYR A 1 86 ? 10.279 2.813 -3.767 1.00 89.88 86 TYR A CA 1
ATOM 640 C C . TYR A 1 86 ? 10.891 3.431 -5.021 1.00 89.88 86 TYR A C 1
ATOM 642 O O . TYR A 1 86 ? 10.169 3.972 -5.844 1.00 89.88 86 TYR A O 1
ATOM 650 N N . ALA A 1 87 ? 12.204 3.358 -5.203 1.00 92.44 87 ALA A N 1
ATOM 651 C CA . ALA A 1 87 ? 12.830 3.859 -6.419 1.00 92.44 87 ALA A CA 1
ATOM 652 C C . ALA A 1 87 ? 14.0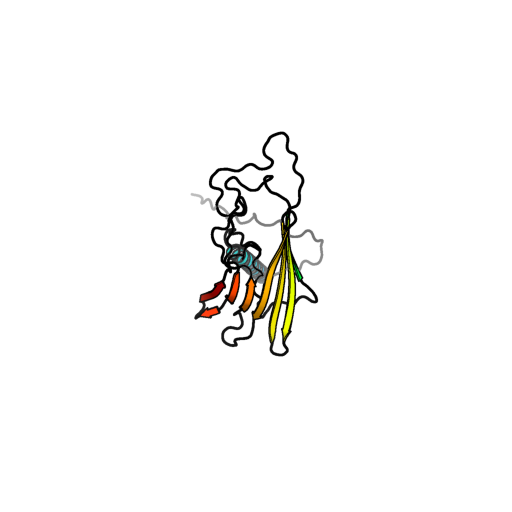91 3.070 -6.749 1.00 92.44 87 ALA A C 1
ATOM 654 O O . ALA A 1 87 ? 14.820 2.638 -5.854 1.00 92.44 87 ALA A O 1
ATOM 655 N N . ARG A 1 88 ? 14.368 2.939 -8.046 1.00 89.25 88 ARG A N 1
ATOM 656 C CA . ARG A 1 88 ? 15.622 2.407 -8.573 1.00 89.25 88 ARG A CA 1
ATOM 657 C C . ARG A 1 88 ? 16.117 3.299 -9.705 1.00 89.25 88 ARG A C 1
ATOM 659 O O . ARG A 1 88 ? 15.399 3.580 -10.663 1.00 89.25 88 ARG A O 1
ATOM 666 N N . TYR A 1 89 ? 17.361 3.739 -9.582 1.00 90.31 89 TYR A N 1
ATOM 667 C CA . TYR A 1 89 ? 18.034 4.544 -10.591 1.00 90.31 89 TYR A CA 1
ATOM 668 C C . TYR A 1 89 ? 19.470 4.062 -10.738 1.00 90.31 89 TYR A C 1
ATOM 670 O O . TYR A 1 89 ? 20.171 3.854 -9.749 1.00 90.31 89 TYR A O 1
ATOM 678 N N . GLY A 1 90 ? 19.902 3.892 -11.979 1.00 90.25 90 GLY A N 1
ATOM 679 C CA . GLY A 1 90 ? 21.246 3.465 -12.316 1.00 90.25 90 GLY A CA 1
ATOM 680 C C . GLY A 1 90 ? 21.608 3.798 -13.756 1.00 90.25 90 GLY A C 1
ATOM 681 O O . GLY A 1 90 ? 20.823 4.376 -14.513 1.00 90.25 90 GLY A O 1
ATOM 682 N N . ALA A 1 91 ? 22.829 3.418 -14.113 1.00 87.56 91 ALA A N 1
ATOM 683 C CA . ALA A 1 91 ? 23.350 3.501 -15.464 1.00 87.56 91 ALA A CA 1
ATOM 684 C C . ALA A 1 91 ? 23.627 2.091 -15.988 1.00 87.56 91 ALA A C 1
ATOM 686 O O . ALA A 1 91 ? 24.019 1.197 -15.239 1.00 87.56 91 ALA A O 1
ATOM 687 N N . HIS A 1 92 ? 23.452 1.915 -17.290 1.00 83.12 92 HIS A N 1
ATOM 688 C CA . HIS A 1 92 ? 23.806 0.699 -18.010 1.00 83.12 92 HIS A CA 1
ATOM 689 C C . HIS A 1 92 ? 24.496 1.084 -19.315 1.00 83.12 92 HIS A C 1
ATOM 691 O O . HIS A 1 92 ? 24.151 2.084 -19.945 1.00 83.12 92 HIS A O 1
ATOM 697 N N . PHE A 1 93 ? 25.466 0.272 -19.714 1.00 83.00 93 PHE A N 1
ATOM 698 C CA . PHE A 1 93 ? 26.166 0.401 -20.983 1.00 83.00 93 PHE A CA 1
ATOM 699 C C . PHE A 1 93 ? 25.863 -0.843 -21.812 1.00 83.00 93 PHE A C 1
ATOM 701 O O . PHE A 1 93 ? 25.860 -1.954 -21.286 1.00 83.00 93 PHE A O 1
ATOM 708 N N . GLN A 1 94 ? 25.589 -0.649 -23.097 1.00 81.50 94 GLN A N 1
ATOM 709 C CA . GLN A 1 94 ? 25.278 -1.720 -24.036 1.00 81.50 94 GLN A CA 1
ATOM 710 C C . GLN A 1 94 ? 26.430 -1.840 -25.036 1.00 81.50 94 GLN A C 1
ATOM 712 O O . GLN A 1 94 ? 26.819 -0.850 -25.651 1.00 81.50 94 GLN A O 1
ATOM 717 N N . THR A 1 95 ? 26.977 -3.046 -25.190 1.00 76.00 95 THR A N 1
ATOM 718 C CA . THR A 1 95 ? 28.054 -3.344 -26.158 1.00 76.00 95 THR A CA 1
ATOM 719 C C . THR A 1 95 ? 27.564 -4.199 -27.340 1.00 76.00 95 THR A C 1
ATOM 721 O O . THR A 1 95 ? 28.282 -4.331 -28.322 1.00 76.00 95 THR A O 1
ATOM 724 N N . GLY A 1 96 ? 26.343 -4.752 -27.277 1.00 74.62 96 GLY A N 1
ATOM 725 C CA . GLY A 1 96 ? 25.738 -5.616 -28.308 1.00 74.62 96 GLY A CA 1
ATOM 726 C C . GLY A 1 96 ? 24.255 -5.306 -28.538 1.00 74.62 96 GLY A C 1
ATOM 727 O O . GLY A 1 96 ? 23.834 -4.189 -28.273 1.00 74.62 96 GLY A O 1
ATOM 728 N N . ASP A 1 97 ? 23.450 -6.268 -28.997 1.00 77.19 97 ASP A N 1
ATOM 729 C CA . ASP A 1 97 ? 22.078 -6.000 -29.478 1.00 77.19 97 ASP A CA 1
ATOM 730 C C . ASP A 1 97 ? 21.021 -5.821 -28.374 1.00 77.19 97 ASP A C 1
ATOM 732 O O . ASP A 1 97 ? 20.014 -5.146 -28.588 1.00 77.19 97 ASP A O 1
ATOM 736 N N . GLN A 1 98 ? 21.228 -6.406 -27.187 1.00 73.56 98 GLN A N 1
ATOM 737 C CA . GLN A 1 98 ? 20.255 -6.352 -26.091 1.00 73.56 98 GLN A CA 1
ATOM 738 C C . GLN A 1 98 ? 20.767 -5.571 -24.884 1.00 73.56 98 GLN A C 1
ATOM 740 O O . GLN A 1 98 ? 21.886 -5.761 -24.412 1.00 73.56 98 GLN A O 1
ATOM 745 N N . LYS A 1 99 ? 19.894 -4.702 -24.371 1.00 77.88 99 LYS A N 1
ATOM 746 C CA . LYS A 1 99 ? 20.115 -3.879 -23.176 1.00 77.88 99 LYS A CA 1
ATOM 747 C C . LYS A 1 99 ? 19.809 -4.621 -21.870 1.00 77.88 99 LYS A C 1
ATOM 749 O O . LYS A 1 99 ? 20.407 -4.325 -20.842 1.00 77.88 99 LYS A O 1
ATOM 754 N N . TYR A 1 100 ? 18.874 -5.566 -21.933 1.00 81.38 100 TYR A N 1
ATOM 755 C CA . TYR A 1 100 ? 18.424 -6.407 -20.829 1.00 81.38 100 TYR A CA 1
ATOM 756 C C . TYR A 1 100 ? 18.372 -7.852 -21.298 1.00 81.38 100 TYR A C 1
ATOM 758 O O . TYR A 1 100 ? 18.072 -8.110 -22.462 1.00 81.38 100 TYR A O 1
ATOM 766 N N . VAL A 1 101 ? 18.642 -8.782 -20.392 1.00 80.31 101 VAL A N 1
ATOM 767 C CA . VAL A 1 101 ? 18.543 -10.214 -20.658 1.00 80.31 101 VAL A CA 1
ATOM 768 C C . VAL A 1 101 ? 17.125 -10.665 -20.317 1.00 80.31 101 VAL A C 1
ATOM 770 O O . VAL A 1 101 ? 16.626 -10.401 -19.223 1.00 80.31 101 VAL A O 1
ATOM 773 N N . GLY A 1 102 ? 16.464 -11.341 -21.252 1.00 74.19 102 GLY A N 1
ATOM 774 C CA . GLY A 1 102 ? 15.140 -11.927 -21.061 1.00 74.19 102 GLY A CA 1
ATOM 775 C C . GLY A 1 102 ? 15.127 -13.397 -21.465 1.00 74.19 102 GLY A C 1
ATOM 776 O O . GLY A 1 102 ? 15.945 -13.835 -22.272 1.00 74.19 102 GLY A O 1
ATOM 777 N N . VAL A 1 103 ? 14.189 -14.156 -20.908 1.00 70.69 103 VAL A N 1
ATOM 778 C CA . VAL A 1 103 ? 13.864 -15.514 -21.360 1.00 70.69 103 VAL A CA 1
ATOM 779 C C . VAL A 1 103 ? 12.407 -15.554 -21.785 1.00 70.69 103 VAL A C 1
ATOM 781 O O . VAL A 1 103 ? 11.578 -14.800 -21.264 1.00 70.69 103 VAL A O 1
ATOM 784 N N . ASP A 1 104 ? 12.106 -16.426 -22.740 1.00 61.16 104 ASP A N 1
ATOM 785 C CA . ASP A 1 104 ? 10.736 -16.659 -23.177 1.00 61.16 104 ASP A CA 1
ATOM 786 C C . ASP A 1 104 ? 9.892 -17.186 -22.002 1.00 61.16 104 ASP A C 1
ATOM 788 O O . ASP A 1 104 ? 10.346 -18.033 -21.229 1.00 61.16 104 ASP A O 1
ATOM 792 N N . GLY A 1 105 ? 8.690 -16.638 -21.818 1.00 58.28 105 GLY A N 1
ATOM 793 C CA . GLY A 1 105 ? 7.840 -16.949 -20.662 1.00 58.28 105 GLY A CA 1
ATOM 794 C C . GLY A 1 105 ? 8.077 -16.108 -19.399 1.00 58.28 105 GLY A C 1
ATOM 795 O O . GLY A 1 105 ? 7.703 -16.540 -18.309 1.00 58.28 105 GLY A O 1
ATOM 796 N N . SER A 1 106 ? 8.650 -14.902 -19.502 1.00 59.81 106 SER A N 1
ATOM 797 C CA . SER A 1 106 ? 8.538 -13.886 -18.438 1.00 59.81 106 SER A CA 1
ATOM 798 C C . SER A 1 106 ? 7.052 -13.615 -18.140 1.00 59.81 106 SER A C 1
ATOM 800 O O . SER A 1 106 ? 6.345 -12.964 -18.909 1.00 59.81 106 SER A O 1
ATOM 802 N N . TYR A 1 107 ? 6.549 -14.173 -17.037 1.00 53.06 107 TYR A N 1
ATOM 803 C CA . TYR A 1 107 ? 5.167 -13.994 -16.603 1.00 53.06 107 TYR A CA 1
ATOM 804 C C . TYR A 1 107 ? 5.034 -12.708 -15.785 1.00 53.06 107 TYR A C 1
ATOM 806 O O . TYR A 1 107 ? 5.815 -12.446 -14.871 1.00 53.06 107 TYR A O 1
ATOM 814 N N . ASN A 1 108 ? 3.989 -11.933 -16.075 1.00 51.47 108 ASN A N 1
ATOM 815 C CA . ASN A 1 108 ? 3.577 -10.777 -15.274 1.00 51.47 108 ASN A CA 1
ATOM 816 C C . ASN A 1 108 ? 4.609 -9.627 -15.193 1.00 51.47 108 ASN A C 1
ATOM 818 O O . ASN A 1 108 ? 4.630 -8.886 -14.214 1.00 51.47 108 ASN A O 1
ATOM 822 N N . GLY A 1 109 ? 5.474 -9.478 -16.205 1.00 54.00 109 GLY A N 1
ATOM 823 C CA . GLY A 1 109 ? 6.485 -8.410 -16.260 1.00 54.00 109 GLY A CA 1
ATOM 824 C C . GLY A 1 109 ? 7.717 -8.637 -15.373 1.00 54.00 109 GLY A C 1
ATOM 825 O O . GLY A 1 109 ? 8.579 -7.765 -15.302 1.00 54.00 109 GLY A O 1
ATOM 826 N N . ALA A 1 110 ? 7.817 -9.798 -14.720 1.00 60.97 110 ALA A N 1
ATOM 827 C CA . ALA A 1 110 ? 8.930 -10.169 -13.855 1.00 60.97 110 ALA A CA 1
ATOM 828 C C . ALA A 1 110 ? 10.091 -10.778 -14.654 1.00 60.97 110 ALA A C 1
ATOM 830 O O . ALA A 1 110 ? 9.885 -11.648 -15.507 1.00 60.97 110 ALA A O 1
ATOM 831 N N . SER A 1 111 ? 11.330 -10.382 -14.352 1.00 62.72 111 SER A N 1
ATOM 832 C CA . SER A 1 111 ? 12.510 -11.014 -14.950 1.00 62.72 111 SER A CA 1
ATOM 833 C C . SER A 1 111 ? 12.630 -12.436 -14.407 1.00 62.72 111 SER A C 1
ATOM 835 O O . SER A 1 111 ? 13.097 -12.637 -13.288 1.00 62.72 111 SER A O 1
ATOM 837 N N . ALA A 1 112 ? 12.231 -13.440 -15.193 1.00 65.00 112 ALA A N 1
ATOM 838 C CA . ALA A 1 112 ? 12.283 -14.847 -14.785 1.00 65.00 112 ALA A CA 1
ATOM 839 C C . ALA A 1 112 ? 13.702 -15.320 -14.390 1.00 65.00 112 ALA A C 1
ATOM 841 O O . ALA A 1 112 ? 13.844 -16.328 -13.705 1.00 65.00 112 ALA A O 1
ATOM 842 N N . ILE A 1 113 ? 14.740 -14.565 -14.768 1.00 75.44 113 ILE A N 1
ATOM 843 C CA . ILE A 1 113 ? 16.155 -14.830 -14.468 1.00 75.44 113 ILE A CA 1
ATOM 844 C C . ILE A 1 113 ? 16.739 -13.952 -13.348 1.00 75.44 113 ILE A C 1
ATOM 846 O O . ILE A 1 113 ? 17.889 -14.140 -12.963 1.00 75.44 113 ILE A O 1
ATOM 850 N N . GLY A 1 114 ? 15.966 -13.004 -12.813 1.00 81.00 114 GLY A N 1
ATOM 851 C CA . GLY A 1 114 ? 16.400 -12.089 -11.759 1.00 81.00 114 GLY A CA 1
ATOM 852 C C . GLY A 1 114 ? 16.625 -10.650 -12.228 1.00 81.00 114 GLY A C 1
ATOM 853 O O . GLY A 1 114 ? 16.823 -10.366 -13.412 1.00 81.00 114 GLY A O 1
ATOM 854 N N . ARG A 1 115 ? 16.546 -9.721 -11.275 1.00 82.81 115 ARG A N 1
ATOM 855 C CA . ARG A 1 115 ? 16.499 -8.273 -11.526 1.00 82.81 115 ARG A CA 1
ATOM 856 C C . ARG A 1 115 ? 17.845 -7.549 -11.398 1.00 82.81 115 ARG A C 1
ATOM 858 O O . ARG A 1 115 ? 17.990 -6.417 -11.850 1.00 82.81 115 ARG A O 1
ATOM 865 N N . LEU A 1 116 ? 18.840 -8.176 -10.767 1.00 88.25 116 LEU A N 1
ATOM 866 C CA . LEU A 1 116 ? 20.117 -7.529 -10.452 1.00 88.25 116 LEU A CA 1
ATOM 867 C C . LEU A 1 116 ? 20.860 -7.116 -11.731 1.00 88.25 116 LEU A C 1
ATOM 869 O O . LEU A 1 116 ? 21.220 -7.963 -12.541 1.00 88.25 116 LEU A O 1
ATOM 873 N N . GLY A 1 117 ? 21.089 -5.811 -11.903 1.00 88.38 117 GLY A N 1
ATOM 874 C CA . GLY A 1 117 ? 21.735 -5.263 -13.102 1.00 88.38 117 GLY A CA 1
ATOM 875 C C . GLY A 1 117 ? 20.904 -5.389 -14.385 1.00 88.38 117 GLY A C 1
ATOM 876 O O . GLY A 1 117 ? 21.439 -5.154 -15.463 1.00 88.38 117 GLY A O 1
ATOM 877 N N . ASN A 1 118 ? 19.619 -5.746 -14.282 1.00 87.25 118 ASN A N 1
ATOM 878 C CA . ASN A 1 118 ? 18.776 -6.114 -15.419 1.00 87.25 118 ASN A CA 1
ATOM 879 C C . ASN A 1 118 ? 17.448 -5.333 -15.466 1.00 87.25 118 ASN A C 1
ATOM 881 O O . ASN A 1 118 ? 16.420 -5.867 -15.870 1.00 87.25 118 ASN A O 1
ATOM 885 N N . GLU A 1 119 ? 17.446 -4.072 -15.021 1.00 84.25 119 GLU A N 1
ATOM 886 C CA . GLU A 1 119 ? 16.233 -3.247 -14.948 1.00 84.25 119 GLU A CA 1
ATOM 887 C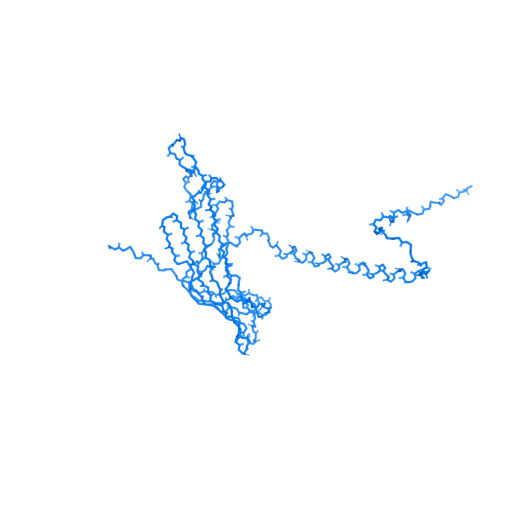 C . GLU A 1 119 ? 16.426 -1.817 -15.467 1.00 84.25 119 GLU A C 1
ATOM 889 O O . GLU A 1 119 ? 17.531 -1.267 -15.511 1.00 84.25 119 GLU A O 1
ATOM 894 N N . SER A 1 120 ? 15.311 -1.204 -15.871 1.00 85.50 120 SER A N 1
ATOM 895 C CA . SER A 1 120 ? 15.228 0.227 -16.178 1.00 85.50 120 SER A CA 1
ATOM 896 C C . SER A 1 120 ? 14.952 1.064 -14.929 1.00 85.50 120 SER A C 1
ATOM 898 O O . SER A 1 120 ? 14.569 0.538 -13.880 1.00 85.50 120 SER A O 1
ATOM 900 N N . ASN A 1 121 ? 15.134 2.374 -15.065 1.00 90.06 121 ASN A N 1
ATOM 901 C CA . ASN A 1 121 ? 14.943 3.356 -14.006 1.00 90.06 121 ASN A CA 1
ATOM 902 C C . ASN A 1 121 ? 13.459 3.661 -13.760 1.00 90.06 121 ASN A C 1
ATOM 904 O O . ASN A 1 121 ? 12.633 3.589 -14.673 1.00 90.06 121 ASN A O 1
ATOM 908 N N . GLY A 1 122 ? 13.152 4.053 -12.526 1.00 91.69 122 GLY A N 1
ATOM 909 C CA . GLY A 1 122 ? 11.852 4.580 -12.128 1.00 91.69 122 GLY A CA 1
ATOM 910 C C . GLY A 1 122 ? 11.552 4.360 -10.648 1.00 91.69 122 GLY A C 1
ATOM 911 O O . GLY A 1 122 ? 12.389 3.863 -9.889 1.00 91.69 122 GLY A O 1
ATOM 912 N N . GLY A 1 123 ? 10.353 4.746 -10.228 1.00 92.31 123 GLY A N 1
ATOM 913 C CA . GLY A 1 123 ? 9.933 4.628 -8.841 1.00 92.31 123 GLY A CA 1
ATOM 914 C C . GLY A 1 123 ? 8.475 4.984 -8.589 1.00 92.31 123 GLY A C 1
ATOM 915 O O . GLY A 1 123 ? 7.768 5.492 -9.451 1.00 92.31 123 GLY A O 1
ATOM 916 N N . GLU A 1 124 ? 8.051 4.719 -7.363 1.00 92.69 124 GLU A N 1
ATOM 917 C CA . GLU A 1 124 ? 6.755 5.021 -6.779 1.00 92.69 124 GLU A CA 1
ATOM 918 C C . GLU A 1 124 ? 6.950 5.971 -5.594 1.00 92.69 124 GLU A C 1
ATOM 920 O O . GLU A 1 124 ? 7.798 5.753 -4.726 1.00 92.69 124 GLU A O 1
ATOM 925 N N . PHE A 1 125 ? 6.135 7.017 -5.533 1.00 93.94 125 PHE A N 1
ATOM 926 C CA . PHE A 1 125 ? 6.237 8.093 -4.558 1.00 93.94 125 PHE A CA 1
ATOM 927 C C . PHE A 1 125 ? 4.865 8.346 -3.944 1.00 93.94 125 PHE A C 1
ATOM 929 O O . PHE A 1 125 ? 3.926 8.747 -4.631 1.00 93.94 125 PHE A O 1
ATOM 936 N N . GLN A 1 126 ? 4.751 8.113 -2.642 1.00 94.81 126 GLN A N 1
ATOM 937 C CA . GLN A 1 126 ? 3.527 8.262 -1.871 1.00 94.81 126 GLN A CA 1
ATOM 938 C C . GLN A 1 126 ? 3.639 9.392 -0.852 1.00 94.81 126 GLN A C 1
ATOM 940 O O . GLN A 1 126 ? 4.617 9.513 -0.113 1.00 94.81 126 GLN A O 1
ATOM 945 N N . ILE A 1 127 ? 2.566 10.173 -0.779 1.00 94.19 127 ILE A N 1
ATOM 946 C CA . ILE A 1 127 ? 2.322 11.167 0.255 1.00 94.19 127 ILE A CA 1
ATOM 947 C C . ILE A 1 127 ? 1.081 10.732 1.028 1.00 94.19 127 ILE A C 1
ATOM 949 O O . ILE A 1 127 ? 0.034 10.443 0.443 1.00 94.19 127 ILE A O 1
ATOM 953 N N . SER A 1 128 ? 1.204 10.718 2.349 1.00 93.38 128 SER A N 1
ATOM 954 C CA . SER A 1 128 ? 0.127 10.375 3.267 1.00 93.38 128 SER A CA 1
ATOM 955 C C . SER A 1 128 ? -0.074 11.460 4.313 1.00 93.38 128 SER A C 1
ATOM 957 O O . SER A 1 128 ? 0.882 12.093 4.763 1.00 93.38 128 SER A O 1
ATOM 959 N N . LYS A 1 129 ? -1.315 11.637 4.758 1.00 92.38 129 LYS A N 1
ATOM 960 C CA . LYS A 1 129 ? -1.645 12.482 5.906 1.00 92.38 129 LYS A CA 1
ATOM 961 C C . LYS A 1 129 ? -2.629 11.757 6.801 1.00 92.38 129 LYS A C 1
ATOM 963 O O . LYS A 1 129 ? -3.671 11.340 6.313 1.00 92.38 129 LYS A O 1
ATOM 968 N N . ALA A 1 130 ? -2.318 11.675 8.089 1.00 92.88 130 ALA A N 1
ATOM 969 C CA . ALA A 1 130 ? -3.215 11.127 9.095 1.00 92.88 130 ALA A CA 1
ATOM 970 C C . ALA A 1 130 ? -3.695 12.219 10.062 1.00 92.88 130 ALA A C 1
ATOM 972 O O . ALA A 1 130 ? -2.990 13.204 10.293 1.00 92.88 130 ALA A O 1
ATOM 973 N N . PHE A 1 131 ? -4.897 12.067 10.613 1.00 91.50 131 PHE A N 1
ATOM 974 C CA . PHE A 1 131 ? -5.450 12.959 11.635 1.00 91.50 131 PHE A CA 1
ATOM 975 C C . PHE A 1 131 ? -6.456 12.231 12.534 1.00 91.50 131 PHE A C 1
ATOM 977 O O . PHE A 1 131 ? -7.155 11.320 12.094 1.00 91.50 131 PHE A O 1
ATOM 984 N N . LYS A 1 132 ? -6.530 12.645 13.806 1.00 93.00 132 LYS A N 1
ATOM 985 C CA . LYS A 1 132 ? -7.470 12.105 14.799 1.00 93.00 132 LYS A CA 1
ATOM 986 C C . LYS A 1 132 ? -8.671 13.031 14.914 1.00 93.00 132 LYS A C 1
ATOM 988 O O . LYS A 1 132 ? -8.494 14.238 15.076 1.00 93.00 132 LYS A O 1
ATOM 993 N N . SER A 1 133 ? -9.877 12.481 14.850 1.00 91.38 133 SER A N 1
ATOM 994 C CA . SER A 1 133 ? -11.092 13.224 15.177 1.00 91.38 133 SER A CA 1
ATOM 995 C C . SER A 1 133 ? -11.214 13.433 16.690 1.00 91.38 133 SER A C 1
ATOM 997 O O . SER A 1 133 ? -10.566 12.748 17.484 1.00 91.38 133 SER A O 1
ATOM 999 N N . ALA A 1 134 ? -12.090 14.351 17.106 1.00 90.81 134 ALA A N 1
ATOM 1000 C CA . ALA A 1 134 ? -12.386 14.567 18.525 1.00 90.81 134 ALA A CA 1
ATOM 1001 C C . ALA A 1 134 ? -12.953 13.305 19.205 1.00 90.81 134 ALA A C 1
ATOM 1003 O O . ALA A 1 134 ? -12.735 13.090 20.392 1.00 90.81 134 ALA A O 1
ATOM 1004 N N . GLN A 1 135 ? -13.640 12.455 18.439 1.00 89.44 135 GLN A N 1
ATOM 1005 C CA . GLN A 1 135 ? -14.209 11.181 18.882 1.00 89.44 135 GLN A CA 1
ATOM 1006 C C . GLN A 1 135 ? -13.186 10.033 18.872 1.00 89.44 135 GLN A C 1
ATOM 1008 O O . GLN A 1 135 ? -13.528 8.903 19.193 1.00 89.44 135 GLN A O 1
ATOM 1013 N N . GLY A 1 136 ? -11.930 10.298 18.502 1.00 90.19 136 GLY A N 1
ATOM 1014 C CA . GLY A 1 136 ? -10.847 9.321 18.560 1.00 90.19 136 GLY A CA 1
ATOM 1015 C C . GLY A 1 136 ? -10.639 8.489 17.295 1.00 90.19 136 GLY A C 1
ATOM 1016 O O . GLY A 1 136 ? -9.641 7.770 17.241 1.00 90.19 136 GLY A O 1
ATOM 1017 N N . ALA A 1 137 ? -11.499 8.612 16.279 1.00 93.81 137 ALA A N 1
ATOM 1018 C CA . ALA A 1 137 ? -11.301 7.963 14.984 1.00 93.81 137 ALA A CA 1
ATOM 1019 C C . ALA A 1 137 ? -10.045 8.513 14.301 1.00 93.81 137 ALA A C 1
ATOM 1021 O O . ALA A 1 137 ? -9.813 9.726 14.303 1.00 93.81 137 ALA A O 1
ATOM 1022 N N . ILE A 1 138 ? -9.243 7.637 13.704 1.00 94.56 138 ILE A N 1
ATOM 1023 C CA . ILE A 1 138 ? -8.018 8.029 13.003 1.00 94.56 138 ILE A CA 1
ATOM 1024 C C . ILE A 1 138 ? -8.250 7.840 11.515 1.00 94.56 138 ILE A C 1
ATOM 1026 O O . ILE A 1 138 ? -8.489 6.723 11.069 1.00 94.56 138 ILE A O 1
ATOM 1030 N N . TRP A 1 139 ? -8.172 8.939 10.775 1.00 95.06 139 TRP A N 1
ATOM 1031 C CA . TRP A 1 139 ? -8.313 8.978 9.326 1.00 95.06 139 TRP A CA 1
ATOM 1032 C C . TRP A 1 139 ? -6.952 9.122 8.671 1.00 95.06 139 TRP A C 1
ATOM 1034 O O . TRP A 1 139 ? -6.104 9.858 9.183 1.00 95.06 139 TRP A O 1
ATOM 1044 N N . ASP A 1 140 ? -6.773 8.509 7.508 1.00 94.56 140 ASP A N 1
ATOM 1045 C CA . ASP A 1 140 ? -5.610 8.726 6.661 1.00 94.56 140 ASP A CA 1
ATOM 1046 C C . ASP A 1 140 ? -5.982 8.875 5.181 1.00 94.56 140 ASP A C 1
ATOM 1048 O O . ASP A 1 140 ? -6.802 8.137 4.639 1.00 94.56 140 ASP A O 1
ATOM 1052 N N . LEU A 1 141 ? -5.379 9.872 4.531 1.00 95.06 141 LEU A N 1
ATOM 1053 C CA . LEU A 1 141 ? -5.426 10.077 3.084 1.00 95.06 141 LEU A CA 1
ATOM 1054 C C . LEU A 1 141 ? -4.091 9.672 2.480 1.00 95.06 141 LEU A C 1
ATOM 1056 O O . LEU A 1 141 ? -3.041 10.059 2.997 1.00 95.06 141 LEU A O 1
ATOM 1060 N N . ASN A 1 142 ? -4.141 8.972 1.349 1.00 94.88 142 ASN A N 1
ATOM 1061 C CA . ASN A 1 142 ? -2.963 8.438 0.682 1.00 94.88 142 ASN A CA 1
ATOM 1062 C C . ASN A 1 142 ? -3.047 8.667 -0.817 1.00 94.88 142 ASN A C 1
ATOM 1064 O O . ASN A 1 142 ? -4.024 8.286 -1.465 1.00 94.88 142 ASN A O 1
ATOM 1068 N N . VAL A 1 143 ? -1.983 9.240 -1.368 1.00 95.56 143 VAL A N 1
ATOM 1069 C CA . VAL A 1 143 ? -1.831 9.449 -2.805 1.00 95.56 143 VAL A CA 1
ATOM 1070 C C . VAL A 1 143 ? -0.458 8.952 -3.215 1.00 95.56 143 VAL A C 1
ATOM 1072 O O . VAL A 1 143 ? 0.537 9.354 -2.618 1.00 95.56 143 VAL A O 1
ATOM 1075 N N . MET A 1 144 ? -0.401 8.087 -4.225 1.00 95.06 144 MET A N 1
ATOM 1076 C CA . MET A 1 144 ? 0.849 7.584 -4.788 1.00 95.06 144 MET A CA 1
ATOM 1077 C C . MET A 1 144 ? 0.879 7.785 -6.292 1.00 95.06 144 MET A C 1
ATOM 1079 O O . MET A 1 144 ? -0.035 7.356 -7.003 1.00 95.06 144 MET A O 1
ATOM 1083 N N . PHE A 1 145 ? 1.977 8.366 -6.753 1.00 94.31 145 PHE A N 1
ATOM 1084 C CA . PHE A 1 145 ? 2.329 8.470 -8.158 1.00 94.31 145 PHE A CA 1
ATOM 1085 C C . PHE A 1 145 ? 3.452 7.495 -8.461 1.00 94.31 145 PHE A C 1
ATOM 1087 O O . PHE A 1 145 ? 4.335 7.305 -7.626 1.00 94.31 145 PHE A O 1
ATOM 1094 N N . ASP A 1 146 ? 3.442 6.905 -9.644 1.00 92.88 146 ASP A N 1
ATOM 1095 C CA . ASP A 1 146 ? 4.617 6.227 -10.164 1.00 92.88 146 ASP A CA 1
ATOM 1096 C C . ASP A 1 146 ? 5.198 6.970 -11.354 1.00 92.88 146 ASP A C 1
ATOM 1098 O O . ASP A 1 146 ? 4.541 7.796 -11.988 1.00 92.88 146 ASP A O 1
ATOM 1102 N N . HIS A 1 147 ? 6.462 6.683 -11.609 1.00 91.88 147 HIS A N 1
ATOM 1103 C CA . HIS A 1 147 ? 7.187 7.132 -12.768 1.00 91.88 147 HIS A CA 1
ATOM 1104 C C . HIS A 1 147 ? 8.052 5.984 -13.266 1.00 91.88 147 HIS A C 1
ATOM 1106 O O . HIS A 1 147 ? 8.987 5.559 -12.585 1.00 91.88 147 HIS A O 1
ATOM 1112 N N . TRP A 1 148 ? 7.752 5.506 -14.466 1.00 87.31 148 TRP A N 1
ATOM 1113 C CA . TRP A 1 148 ? 8.545 4.494 -15.152 1.00 87.31 148 TRP A CA 1
ATOM 1114 C C . TRP A 1 148 ? 8.804 4.984 -16.572 1.00 87.31 148 TRP A C 1
ATOM 1116 O O . TRP A 1 148 ? 7.866 5.262 -17.316 1.00 87.31 148 TRP A O 1
ATOM 1126 N N . SER A 1 149 ? 10.077 5.088 -16.955 1.00 79.62 149 SER A N 1
ATOM 1127 C CA . SER A 1 149 ? 10.483 5.714 -18.222 1.00 79.62 149 SER A CA 1
ATOM 1128 C C . SER A 1 149 ? 9.934 7.140 -18.368 1.00 79.62 149 SER A C 1
ATOM 1130 O O . SER A 1 149 ? 10.343 7.994 -17.600 1.00 79.62 149 SER A O 1
ATOM 1132 N N . ASP A 1 150 ? 9.022 7.410 -19.305 1.00 82.25 150 ASP A N 1
ATOM 1133 C CA . ASP A 1 150 ? 8.468 8.754 -19.549 1.00 82.25 150 ASP A CA 1
ATOM 1134 C C . ASP A 1 150 ? 7.019 8.895 -19.055 1.00 82.25 150 ASP A C 1
ATOM 1136 O O . ASP A 1 150 ? 6.382 9.935 -19.230 1.00 82.25 150 ASP A O 1
ATOM 1140 N N . GLU A 1 151 ? 6.479 7.849 -18.432 1.00 85.94 151 GLU A N 1
ATOM 1141 C CA . GLU A 1 151 ? 5.093 7.808 -17.983 1.00 85.94 151 GLU A CA 1
ATOM 1142 C C . GLU A 1 151 ? 4.985 8.162 -16.504 1.00 85.94 151 GLU A C 1
ATOM 1144 O O . GLU A 1 151 ? 5.827 7.774 -15.693 1.00 85.94 151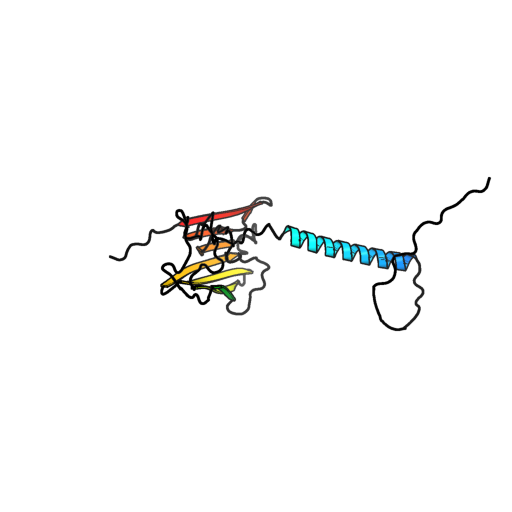 GLU A O 1
ATOM 1149 N N . VAL A 1 152 ? 3.916 8.879 -16.152 1.00 90.62 152 VAL A N 1
ATOM 1150 C CA . VAL A 1 152 ? 3.521 9.146 -14.767 1.00 90.62 152 VAL A CA 1
ATOM 1151 C C . VAL A 1 152 ? 2.085 8.687 -14.582 1.00 90.62 152 VAL A C 1
ATOM 1153 O O . VAL A 1 152 ? 1.200 9.145 -15.309 1.00 90.62 152 VAL A O 1
ATOM 1156 N N . ASN A 1 153 ? 1.825 7.823 -13.600 1.00 90.88 153 ASN A N 1
ATOM 1157 C CA . ASN A 1 153 ? 0.470 7.358 -13.308 1.00 90.88 153 ASN A CA 1
ATOM 1158 C C . ASN A 1 153 ? 0.083 7.601 -11.854 1.00 90.88 153 ASN A C 1
ATOM 1160 O O . ASN A 1 153 ? 0.900 7.561 -10.938 1.00 90.88 153 ASN A O 1
ATOM 1164 N N . LEU A 1 154 ? -1.218 7.781 -11.631 1.00 91.12 154 LEU A N 1
ATOM 1165 C CA . LEU A 1 154 ? -1.804 7.744 -10.298 1.00 91.12 154 LEU A CA 1
ATOM 1166 C C . LEU A 1 154 ? -2.050 6.284 -9.906 1.00 91.12 154 LEU A C 1
ATOM 1168 O O . LEU A 1 154 ? -2.983 5.640 -10.394 1.00 91.12 154 LEU A O 1
ATOM 1172 N N . LYS A 1 155 ? -1.203 5.747 -9.029 1.00 90.00 155 LYS A N 1
ATOM 1173 C CA . LYS A 1 155 ? -1.287 4.349 -8.598 1.00 90.00 155 LYS A CA 1
ATOM 1174 C C . LYS A 1 155 ? -2.168 4.148 -7.388 1.00 90.00 155 LYS A C 1
ATOM 1176 O O . LYS A 1 155 ? -2.908 3.167 -7.381 1.00 90.00 155 LYS A O 1
ATOM 1181 N N . LYS A 1 156 ? -2.141 5.075 -6.432 1.00 92.94 156 LYS A N 1
ATOM 1182 C CA . LYS A 1 156 ? -2.975 5.020 -5.229 1.00 92.94 156 LYS A CA 1
ATOM 1183 C C . LYS A 1 156 ? -3.664 6.356 -5.006 1.00 92.94 156 LYS A C 1
ATOM 1185 O O . LYS A 1 156 ? -3.046 7.405 -5.163 1.00 92.94 156 LYS A O 1
ATOM 1190 N N . ALA A 1 157 ? -4.931 6.294 -4.636 1.00 95.50 157 ALA A N 1
ATOM 1191 C CA . ALA A 1 157 ? -5.740 7.428 -4.219 1.00 95.50 157 ALA A CA 1
ATOM 1192 C C . ALA A 1 157 ? -6.879 6.870 -3.372 1.00 95.50 157 ALA A C 1
ATOM 1194 O O . ALA A 1 157 ? -7.906 6.439 -3.902 1.00 95.50 157 ALA A O 1
ATOM 1195 N N . TYR A 1 158 ? -6.663 6.798 -2.064 1.00 95.88 158 TYR A N 1
ATOM 1196 C CA . TYR A 1 158 ? -7.627 6.196 -1.156 1.00 95.88 158 TYR A CA 1
ATOM 1197 C C . TYR A 1 158 ? -7.621 6.878 0.209 1.00 95.88 158 TYR A C 1
ATOM 1199 O O . TYR A 1 158 ? -6.666 7.561 0.596 1.00 95.88 158 TYR A O 1
ATOM 1207 N N . VAL A 1 159 ? -8.726 6.684 0.916 1.00 96.94 159 VAL A N 1
ATOM 1208 C CA . VAL A 1 159 ? -8.912 7.086 2.304 1.00 96.94 159 VAL A CA 1
ATOM 1209 C C . VAL A 1 159 ? -9.144 5.842 3.143 1.00 96.94 159 VAL A C 1
ATOM 1211 O O . VAL A 1 159 ? -9.773 4.884 2.679 1.00 96.94 159 VAL A O 1
ATOM 1214 N N . GLY A 1 160 ? -8.671 5.865 4.379 1.00 96.25 160 GLY A N 1
ATOM 1215 C CA . GLY A 1 160 ? -9.083 4.890 5.368 1.00 96.25 160 GLY A CA 1
ATOM 1216 C C . GLY A 1 160 ? -9.319 5.495 6.735 1.00 96.25 160 GLY A C 1
ATOM 1217 O O . GLY A 1 160 ? -9.027 6.667 6.994 1.00 96.25 160 GLY A O 1
ATOM 1218 N N . VAL A 1 161 ? -9.940 4.683 7.579 1.00 96.62 161 VAL A N 1
ATOM 1219 C CA . VAL A 1 161 ? -10.306 5.039 8.938 1.00 96.62 161 VAL A CA 1
ATOM 1220 C C . VAL A 1 161 ? -10.213 3.825 9.854 1.00 96.62 161 VAL A C 1
ATOM 1222 O O . VAL A 1 161 ? -10.644 2.727 9.504 1.00 96.62 161 VAL A O 1
ATOM 1225 N N . THR A 1 162 ? -9.665 4.035 11.046 1.00 96.56 162 THR A N 1
ATOM 1226 C CA . THR A 1 162 ? -9.657 3.065 12.149 1.00 96.56 162 THR A CA 1
ATOM 1227 C C . THR A 1 162 ? -10.282 3.678 13.400 1.00 96.56 162 THR A C 1
ATOM 1229 O O . THR A 1 162 ? -10.526 4.890 13.459 1.00 96.56 162 THR A O 1
ATOM 1232 N N . ASN A 1 163 ? -10.516 2.850 14.415 1.00 94.38 163 ASN A N 1
ATOM 1233 C CA . ASN A 1 163 ? -11.106 3.243 15.690 1.00 94.38 163 ASN A CA 1
ATOM 1234 C C . ASN A 1 163 ? -12.515 3.850 15.549 1.00 94.38 163 ASN A C 1
ATOM 1236 O O . ASN A 1 163 ? -12.831 4.881 16.142 1.00 94.38 163 ASN A O 1
ATOM 1240 N N . VAL A 1 164 ? -13.343 3.229 14.703 1.00 95.00 164 VAL A N 1
ATOM 1241 C CA . VAL A 1 164 ? -14.741 3.632 14.440 1.00 95.00 164 VAL A CA 1
ATOM 1242 C C . VAL A 1 164 ? -15.772 2.625 14.942 1.00 95.00 164 VAL A C 1
ATOM 1244 O O . VAL A 1 164 ? -16.927 2.992 15.139 1.00 95.00 164 VAL A O 1
ATOM 1247 N N . LEU A 1 165 ? -15.374 1.369 15.157 1.00 92.88 165 LEU A N 1
ATOM 1248 C CA . LEU A 1 165 ? -16.234 0.317 15.694 1.00 92.88 165 LEU A CA 1
ATOM 1249 C C . LEU A 1 165 ? -15.796 0.003 17.124 1.00 92.88 165 LEU A C 1
ATOM 1251 O O . LEU A 1 165 ? -14.689 -0.482 17.325 1.00 92.88 165 LEU A O 1
ATOM 1255 N N . GLU A 1 166 ? -16.659 0.227 18.115 1.00 90.62 166 GLU A N 1
ATOM 1256 C CA . GLU A 1 166 ? -16.321 -0.041 19.525 1.00 90.62 166 GLU A CA 1
ATOM 1257 C C . GLU A 1 166 ? -15.981 -1.515 19.781 1.00 90.62 166 GLU A C 1
ATOM 1259 O O . GLU A 1 166 ? -15.062 -1.822 20.534 1.00 90.62 166 GLU A O 1
ATOM 1264 N N . SER A 1 167 ? -16.686 -2.436 19.116 1.00 92.56 167 SER A N 1
ATOM 1265 C CA . SER A 1 167 ? -16.422 -3.876 19.218 1.00 92.56 167 SER A CA 1
ATOM 1266 C C . SER A 1 167 ? -15.159 -4.318 18.478 1.00 92.56 167 SER A C 1
ATOM 1268 O O . SER A 1 167 ? -14.701 -5.437 18.675 1.00 92.56 167 SER A O 1
ATOM 1270 N N . ASN A 1 168 ? -14.627 -3.470 17.596 1.00 94.38 168 ASN A N 1
ATOM 1271 C CA . ASN A 1 168 ? -13.542 -3.774 16.671 1.00 94.38 168 ASN A CA 1
ATOM 1272 C C . ASN A 1 168 ? -12.677 -2.518 16.446 1.00 94.38 168 ASN A C 1
ATOM 1274 O O . ASN A 1 168 ? -12.592 -2.015 15.322 1.00 94.38 168 ASN A O 1
ATOM 1278 N N . PRO A 1 169 ? -12.032 -1.971 17.494 1.00 92.88 169 PRO A N 1
ATOM 1279 C CA . PRO A 1 169 ? -11.337 -0.689 17.388 1.00 92.88 169 PRO A CA 1
ATOM 1280 C C . PRO A 1 169 ? -10.188 -0.744 16.375 1.00 92.88 169 PRO A C 1
ATOM 1282 O O . PRO A 1 169 ? -9.909 0.246 15.710 1.00 92.88 169 PRO A O 1
ATOM 1285 N N . ASN A 1 170 ? -9.578 -1.918 16.197 1.00 92.06 170 ASN A N 1
ATOM 1286 C CA . ASN A 1 170 ? -8.479 -2.145 15.260 1.00 92.06 170 ASN A CA 1
ATOM 1287 C C . ASN A 1 170 ? -8.919 -2.328 13.800 1.00 92.06 170 ASN A C 1
ATOM 1289 O O . ASN A 1 170 ? -8.055 -2.342 12.920 1.00 92.06 170 ASN A O 1
ATOM 1293 N N . ALA A 1 171 ? -10.222 -2.474 13.532 1.00 95.25 171 ALA A N 1
ATOM 1294 C CA . ALA A 1 171 ? -10.711 -2.647 12.173 1.00 95.25 171 ALA A CA 1
ATOM 1295 C C . ALA A 1 171 ? -10.438 -1.384 11.351 1.00 95.25 171 ALA A C 1
ATOM 1297 O O . ALA A 1 171 ? -10.810 -0.271 11.730 1.00 95.25 171 ALA A O 1
ATOM 1298 N N . TYR A 1 172 ? -9.797 -1.581 10.205 1.00 96.31 172 TYR A N 1
ATOM 1299 C CA . TYR A 1 172 ? -9.424 -0.519 9.288 1.00 96.31 172 TYR A CA 1
ATOM 1300 C C . TYR A 1 172 ? -10.305 -0.570 8.048 1.00 96.31 172 TYR A C 1
ATOM 1302 O O . TYR A 1 172 ? -10.174 -1.470 7.219 1.00 96.31 172 TYR A O 1
ATOM 1310 N N . ILE A 1 173 ? -11.206 0.395 7.919 1.00 96.69 173 ILE A N 1
ATOM 1311 C CA . ILE A 1 173 ? -12.112 0.510 6.777 1.00 96.69 173 ILE A CA 1
ATOM 1312 C C . ILE A 1 173 ? -11.461 1.427 5.750 1.00 96.69 173 ILE A C 1
ATOM 1314 O O . ILE A 1 173 ? -10.999 2.512 6.097 1.00 96.69 173 ILE A O 1
ATOM 1318 N N . TRP A 1 174 ? -11.446 1.019 4.485 1.00 96.25 174 TRP A N 1
ATOM 1319 C CA . TRP A 1 174 ? -10.827 1.789 3.411 1.00 96.25 174 TRP A CA 1
ATOM 1320 C C . TRP A 1 174 ? -11.700 1.823 2.160 1.00 96.25 174 TRP A C 1
ATOM 1322 O O . TRP A 1 174 ? -12.491 0.913 1.901 1.00 96.25 174 TRP A O 1
ATOM 1332 N N . ALA A 1 175 ? -11.541 2.888 1.377 1.00 96.94 175 ALA A N 1
ATOM 1333 C CA . ALA A 1 175 ? -12.164 3.037 0.070 1.00 96.94 175 ALA A CA 1
ATOM 1334 C C . ALA A 1 175 ? -11.287 3.885 -0.853 1.00 96.94 175 ALA A C 1
ATOM 1336 O O . ALA A 1 175 ? -10.733 4.911 -0.447 1.00 96.94 175 ALA A O 1
ATOM 1337 N N . GLY A 1 176 ? -11.181 3.477 -2.115 1.00 94.94 176 GLY A N 1
ATOM 1338 C CA . GLY A 1 176 ? -10.354 4.157 -3.104 1.00 94.94 176 GLY A CA 1
ATOM 1339 C C . GLY A 1 176 ? -9.571 3.193 -3.983 1.00 94.94 176 GLY A C 1
ATOM 1340 O O . GLY A 1 176 ? -9.885 2.007 -4.073 1.00 94.94 176 GLY A O 1
ATOM 1341 N N . ARG A 1 177 ? -8.547 3.731 -4.641 1.00 93.19 177 ARG A N 1
ATOM 1342 C CA . ARG A 1 177 ? -7.558 2.946 -5.371 1.00 93.19 177 ARG A CA 1
ATOM 1343 C C . ARG A 1 177 ? -6.369 2.644 -4.464 1.00 93.19 177 ARG A C 1
ATOM 1345 O O . ARG A 1 177 ? -5.672 3.577 -4.061 1.00 93.19 177 ARG A O 1
ATOM 1352 N N . ASP A 1 178 ? -6.121 1.373 -4.180 1.00 91.81 178 ASP A N 1
ATOM 1353 C CA . ASP A 1 178 ? -5.031 0.917 -3.309 1.00 91.81 178 ASP A CA 1
ATOM 1354 C C . ASP A 1 178 ? -4.443 -0.417 -3.814 1.00 91.81 178 ASP A C 1
ATOM 1356 O O . ASP A 1 178 ? -4.920 -1.016 -4.786 1.00 91.81 178 ASP A O 1
ATOM 1360 N N . PHE A 1 179 ? -3.329 -0.812 -3.203 1.00 88.69 179 PHE A N 1
ATOM 1361 C CA . PHE A 1 179 ? -2.644 -2.076 -3.421 1.00 88.69 179 PHE A CA 1
ATOM 1362 C C . PHE A 1 179 ? -3.126 -3.113 -2.412 1.00 88.69 179 PHE A C 1
ATOM 1364 O O . PHE A 1 179 ? -3.167 -2.833 -1.211 1.00 88.69 179 PHE A O 1
ATOM 1371 N N . HIS A 1 180 ? -3.454 -4.315 -2.887 1.00 85.00 180 HIS A N 1
ATOM 1372 C CA . HIS A 1 180 ? -3.999 -5.370 -2.031 1.00 85.00 180 HIS A CA 1
ATOM 1373 C C . HIS A 1 180 ? -3.411 -6.736 -2.346 1.00 85.00 180 HIS A C 1
ATOM 1375 O O . HIS A 1 180 ? -3.390 -7.165 -3.500 1.00 85.00 180 HIS A O 1
ATOM 1381 N N . GLN A 1 181 ? -3.014 -7.437 -1.284 1.00 78.56 181 GLN A N 1
ATOM 1382 C CA . GLN A 1 181 ? -2.489 -8.794 -1.300 1.00 78.56 181 GLN A CA 1
ATOM 1383 C C . GLN A 1 181 ? -1.421 -8.959 -2.380 1.00 78.56 181 GLN A C 1
ATOM 1385 O O . GLN A 1 181 ? -1.578 -9.758 -3.304 1.00 78.56 181 GLN A O 1
ATOM 1390 N N . ARG A 1 182 ? -0.335 -8.183 -2.249 1.00 77.50 182 ARG A N 1
ATOM 1391 C CA . ARG A 1 182 ? 0.812 -8.180 -3.174 1.00 77.50 182 ARG A CA 1
ATOM 1392 C C . ARG A 1 182 ? 2.051 -8.900 -2.613 1.00 77.50 182 ARG A C 1
ATOM 1394 O O . ARG A 1 182 ? 3.089 -8.264 -2.404 1.00 77.50 182 ARG A O 1
ATOM 1401 N N . PRO A 1 183 ? 2.006 -10.213 -2.344 1.00 78.12 183 PRO A N 1
ATOM 1402 C CA . PRO A 1 183 ? 3.202 -10.940 -1.973 1.00 78.12 183 PRO A CA 1
ATOM 1403 C C . PRO A 1 183 ? 4.133 -11.055 -3.188 1.00 78.12 183 PRO A C 1
ATOM 1405 O O . PRO A 1 183 ? 3.744 -11.511 -4.269 1.00 78.12 183 PRO A O 1
ATOM 1408 N N . GLN A 1 184 ? 5.376 -10.618 -2.998 1.00 76.12 184 GLN A N 1
ATOM 1409 C CA . GLN A 1 184 ? 6.364 -10.520 -4.061 1.00 76.12 184 GLN A CA 1
ATOM 1410 C C . GLN A 1 184 ? 7.608 -11.351 -3.744 1.00 76.12 184 GLN A C 1
ATOM 1412 O O . GLN A 1 184 ? 8.086 -11.399 -2.611 1.00 76.12 184 GLN A O 1
ATOM 1417 N N . GLN A 1 185 ? 8.183 -11.956 -4.776 1.00 77.06 185 GLN A N 1
ATOM 1418 C CA . GLN A 1 185 ? 9.555 -12.437 -4.758 1.00 77.06 185 GLN A CA 1
ATOM 1419 C C . GLN A 1 185 ? 10.497 -11.284 -5.149 1.00 77.06 185 GLN A C 1
ATOM 1421 O O . GLN A 1 185 ? 10.432 -10.731 -6.248 1.00 77.06 185 GLN A O 1
ATOM 1426 N N . GLY A 1 186 ? 11.381 -10.886 -4.231 1.00 76.00 186 GLY A N 1
ATOM 1427 C CA . GLY A 1 186 ? 12.247 -9.718 -4.433 1.00 76.00 186 GLY A CA 1
ATOM 1428 C C . GLY A 1 186 ? 13.302 -9.894 -5.530 1.00 76.00 186 GLY A C 1
ATOM 1429 O O . GLY A 1 186 ? 13.644 -8.925 -6.200 1.00 76.00 186 GLY A O 1
ATOM 1430 N N . ILE A 1 187 ? 13.804 -11.118 -5.735 1.00 82.38 187 ILE A N 1
ATOM 1431 C CA . ILE A 1 187 ? 14.924 -11.400 -6.654 1.00 82.38 187 ILE A CA 1
ATOM 1432 C C . ILE A 1 187 ? 14.525 -11.230 -8.124 1.00 82.38 187 ILE A C 1
ATOM 1434 O O . ILE A 1 187 ? 15.328 -10.751 -8.922 1.00 82.38 187 ILE A O 1
ATOM 1438 N N . ASN A 1 188 ? 13.306 -11.613 -8.489 1.00 76.88 188 ASN A N 1
ATOM 1439 C CA . ASN A 1 188 ? 12.790 -11.598 -9.862 1.00 76.88 188 ASN A CA 1
ATOM 1440 C C . ASN A 1 188 ? 11.695 -10.543 -10.090 1.00 76.88 188 ASN A C 1
ATOM 1442 O O . ASN A 1 188 ? 11.208 -10.423 -11.208 1.00 76.88 188 ASN A O 1
ATOM 1446 N N . ASP A 1 189 ? 11.330 -9.772 -9.062 1.00 78.31 189 ASP A N 1
ATOM 1447 C CA . ASP A 1 189 ? 10.229 -8.798 -9.098 1.00 78.31 189 ASP A CA 1
ATOM 1448 C C . ASP A 1 189 ? 8.858 -9.439 -9.407 1.00 78.31 189 ASP A C 1
ATOM 1450 O O . ASP A 1 189 ? 7.978 -8.824 -10.002 1.00 78.31 189 ASP A O 1
ATOM 1454 N N . TYR A 1 190 ? 8.672 -10.705 -9.008 1.00 77.56 190 TYR A N 1
ATOM 1455 C CA . TYR A 1 190 ? 7.480 -11.484 -9.341 1.00 77.56 190 TYR A CA 1
ATOM 1456 C C . TYR A 1 190 ? 6.400 -11.419 -8.260 1.00 77.56 190 TYR A C 1
ATOM 1458 O O . TYR A 1 190 ? 6.601 -11.871 -7.130 1.00 77.56 190 TYR A O 1
ATOM 1466 N N . PHE A 1 191 ? 5.224 -10.919 -8.639 1.00 78.75 191 PHE A N 1
ATOM 1467 C CA . PHE A 1 191 ? 4.003 -10.979 -7.836 1.00 78.75 191 PHE A CA 1
ATOM 1468 C C . PHE A 1 191 ? 3.215 -12.240 -8.188 1.00 78.75 191 PHE A C 1
ATOM 1470 O O . PHE A 1 191 ? 2.705 -12.363 -9.304 1.00 78.75 191 PHE A O 1
ATOM 1477 N N . TRP A 1 192 ? 3.094 -13.159 -7.229 1.00 76.06 192 TRP A N 1
ATOM 1478 C CA . TRP A 1 192 ? 2.297 -14.380 -7.400 1.00 76.06 192 TRP A CA 1
ATOM 1479 C C . TRP A 1 192 ? 0.820 -14.183 -7.023 1.00 76.06 192 TRP A C 1
ATOM 1481 O O . TRP A 1 192 ? -0.025 -14.978 -7.422 1.00 76.06 192 TRP A O 1
ATOM 1491 N N . MET A 1 193 ? 0.501 -13.094 -6.319 1.00 80.00 193 MET A N 1
ATOM 1492 C CA . MET A 1 193 ? -0.851 -12.550 -6.168 1.00 80.00 193 MET A CA 1
ATOM 1493 C C . MET A 1 193 ? -0.804 -11.026 -6.317 1.00 80.00 193 MET A C 1
ATOM 1495 O O . MET A 1 193 ? 0.173 -10.385 -5.922 1.00 80.00 193 MET A O 1
ATOM 1499 N N . ASN A 1 194 ? -1.846 -10.458 -6.923 1.00 80.81 194 ASN A N 1
ATOM 1500 C CA . ASN A 1 194 ? -2.045 -9.017 -7.039 1.00 80.81 194 ASN A CA 1
ATOM 1501 C C . ASN A 1 194 ? -3.550 -8.732 -7.187 1.00 80.81 194 ASN A C 1
ATOM 1503 O O . ASN A 1 194 ? -4.178 -9.220 -8.128 1.00 80.81 194 ASN A O 1
ATOM 1507 N N . HIS A 1 195 ? -4.105 -7.924 -6.281 1.00 86.50 195 HIS A N 1
ATOM 1508 C CA . HIS A 1 195 ? -5.495 -7.464 -6.311 1.00 86.50 195 HIS A CA 1
ATOM 1509 C C . HIS A 1 195 ? -5.603 -5.929 -6.305 1.00 86.50 195 HIS A C 1
ATOM 1511 O O . HIS A 1 195 ? -6.524 -5.354 -5.727 1.00 86.50 195 HIS A O 1
ATOM 1517 N N . ASP A 1 196 ? -4.660 -5.250 -6.954 1.00 88.06 196 ASP A N 1
ATOM 1518 C CA . ASP A 1 196 ? -4.628 -3.794 -7.067 1.00 88.06 196 ASP A CA 1
ATOM 1519 C C . ASP A 1 196 ? -5.851 -3.292 -7.826 1.00 88.06 196 ASP A C 1
ATOM 1521 O O . ASP A 1 196 ? -6.180 -3.780 -8.910 1.00 88.06 196 ASP A O 1
ATOM 1525 N N . GLY A 1 197 ? -6.522 -2.270 -7.315 1.00 88.94 197 GLY A N 1
ATOM 1526 C CA . GLY A 1 197 ? -7.737 -1.820 -7.973 1.00 88.94 197 GLY A CA 1
ATOM 1527 C C . GLY A 1 197 ? -8.460 -0.715 -7.244 1.00 88.94 197 GLY A C 1
ATOM 1528 O O . GLY A 1 197 ? -8.028 -0.235 -6.202 1.00 88.94 197 GLY A O 1
ATOM 1529 N N . GLN A 1 198 ? -9.571 -0.301 -7.843 1.00 92.75 198 GLN A N 1
ATOM 1530 C CA . GLN A 1 198 ? -10.527 0.600 -7.221 1.00 92.75 198 GLN A CA 1
ATOM 1531 C C . GLN A 1 198 ? -11.538 -0.238 -6.445 1.00 92.75 198 GLN A C 1
ATOM 1533 O O . GLN A 1 198 ? -12.189 -1.110 -7.026 1.00 92.75 198 GLN A O 1
ATOM 1538 N N . GLY A 1 199 ? -11.701 0.037 -5.159 1.00 94.25 199 GLY A N 1
ATOM 1539 C CA . GLY A 1 199 ? -12.561 -0.773 -4.314 1.00 94.25 199 GLY A CA 1
ATOM 1540 C C . GLY A 1 199 ? -12.819 -0.175 -2.945 1.00 94.25 199 GLY A C 1
ATOM 1541 O O . GLY A 1 199 ? -12.621 1.021 -2.712 1.00 94.25 199 GLY A O 1
ATOM 1542 N N . ALA A 1 200 ? -13.287 -1.045 -2.063 1.00 96.44 200 ALA A N 1
ATOM 1543 C CA . ALA A 1 200 ? -13.418 -0.789 -0.642 1.00 96.44 200 ALA A CA 1
ATOM 1544 C C . ALA A 1 200 ? -13.325 -2.108 0.129 1.00 96.44 200 ALA A C 1
ATOM 1546 O O . ALA A 1 200 ? -13.570 -3.192 -0.416 1.00 96.44 200 ALA A O 1
ATOM 1547 N N . GLY A 1 201 ? -13.004 -2.013 1.412 1.00 95.12 201 GLY A N 1
ATOM 1548 C CA . GLY A 1 201 ? -12.921 -3.181 2.269 1.00 95.12 201 GLY A CA 1
ATOM 1549 C C . GLY A 1 201 ? -12.633 -2.841 3.719 1.00 95.12 201 GLY A C 1
ATOM 1550 O O . GLY A 1 201 ? -12.560 -1.677 4.115 1.00 95.12 201 GLY A O 1
ATOM 1551 N N . VAL A 1 202 ? -12.450 -3.898 4.499 1.00 95.06 202 VAL A N 1
ATOM 1552 C CA . VAL A 1 202 ? -12.007 -3.851 5.886 1.00 95.06 202 VAL A CA 1
ATOM 1553 C C . VAL A 1 202 ? -10.768 -4.726 6.038 1.00 95.06 202 VAL A C 1
ATOM 1555 O O . VAL A 1 202 ? -10.725 -5.838 5.511 1.00 95.06 202 VAL A O 1
ATOM 1558 N N . LYS A 1 203 ? -9.752 -4.208 6.725 1.00 92.81 203 LYS A N 1
ATOM 1559 C CA . LYS A 1 203 ? -8.590 -4.970 7.190 1.00 92.81 203 LYS A CA 1
ATOM 1560 C C . LYS A 1 203 ? -8.667 -5.136 8.708 1.00 92.81 203 LYS A C 1
ATOM 1562 O O . LYS A 1 203 ? -9.255 -4.287 9.386 1.00 92.81 203 LYS A O 1
ATOM 1567 N N . ASN A 1 204 ? -8.047 -6.183 9.237 1.00 92.38 204 ASN A N 1
ATOM 1568 C CA . ASN A 1 204 ? -7.909 -6.451 10.672 1.00 92.38 204 ASN A CA 1
ATOM 1569 C C . ASN A 1 204 ? -9.254 -6.567 11.421 1.00 92.38 204 ASN A C 1
ATOM 1571 O O . ASN A 1 204 ? -9.365 -6.138 12.571 1.00 92.38 204 ASN A O 1
ATOM 1575 N N . PHE A 1 205 ? -10.294 -7.104 10.779 1.00 94.06 205 PHE A N 1
ATOM 1576 C CA . PHE A 1 205 ? -11.582 -7.319 11.437 1.00 94.06 205 PHE A CA 1
ATOM 1577 C C . PHE A 1 205 ? -11.515 -8.567 12.325 1.00 94.06 205 PHE A C 1
ATOM 1579 O O . PHE A 1 205 ? -11.250 -9.656 11.819 1.00 94.06 205 PHE A O 1
ATOM 1586 N N . ASP A 1 206 ? -11.735 -8.426 13.631 1.00 94.81 206 ASP A N 1
ATOM 1587 C CA . ASP A 1 206 ? -11.634 -9.520 14.597 1.00 94.81 206 ASP A CA 1
ATOM 1588 C C . ASP A 1 206 ? -12.988 -10.208 14.804 1.00 94.81 206 ASP A C 1
ATOM 1590 O O . ASP A 1 206 ? -14.002 -9.584 15.139 1.00 94.81 206 ASP A O 1
ATOM 1594 N N . ILE A 1 207 ? -12.991 -11.527 14.621 1.00 93.75 207 ILE A N 1
ATOM 1595 C CA . ILE A 1 207 ? -14.105 -12.397 14.982 1.00 93.75 207 ILE A CA 1
ATOM 1596 C C . ILE A 1 207 ? -13.568 -13.486 15.906 1.00 93.75 207 ILE A C 1
ATOM 1598 O O . ILE A 1 207 ? -13.066 -14.517 15.458 1.00 93.75 207 ILE A O 1
ATOM 1602 N N . GLY A 1 208 ? -13.682 -13.258 17.214 1.00 91.00 208 GLY A N 1
ATOM 1603 C CA . GLY A 1 208 ? -13.329 -14.258 18.222 1.00 91.00 208 GLY A CA 1
ATOM 1604 C C . GLY A 1 208 ? -11.830 -14.562 18.285 1.00 91.00 208 GLY A C 1
ATOM 1605 O O . GLY A 1 208 ? -11.457 -15.713 18.503 1.00 91.00 208 GLY A O 1
ATOM 1606 N N . GLY A 1 209 ? -10.977 -13.555 18.077 1.00 89.75 209 GLY A N 1
ATOM 1607 C CA . GLY A 1 209 ? -9.516 -13.668 18.101 1.00 89.75 209 GLY A CA 1
ATOM 1608 C C . GLY A 1 209 ? -8.884 -14.041 16.757 1.00 89.75 209 GLY A C 1
ATOM 1609 O O . GLY A 1 209 ? -7.665 -14.202 16.676 1.00 89.75 209 GLY A O 1
ATOM 1610 N N . VAL A 1 210 ? -9.688 -14.189 15.701 1.00 92.62 210 VAL A N 1
ATOM 1611 C CA . VAL A 1 210 ? -9.217 -14.416 14.329 1.00 92.62 210 VAL A CA 1
ATOM 1612 C C . VAL A 1 210 ? -9.429 -13.144 13.517 1.00 92.62 210 VAL A C 1
ATOM 1614 O O . VAL A 1 210 ? -10.542 -12.624 13.460 1.00 92.62 210 VAL A O 1
ATOM 1617 N N . GLN A 1 211 ? -8.363 -12.658 12.877 1.00 91.50 211 GLN A N 1
ATOM 1618 C CA . GLN A 1 211 ? -8.400 -11.451 12.052 1.00 91.50 211 GLN A CA 1
ATOM 1619 C C . GLN A 1 211 ? -8.679 -11.782 10.587 1.00 91.50 211 GLN A C 1
ATOM 1621 O O . GLN A 1 211 ? -8.046 -12.668 10.008 1.00 91.50 211 GLN A O 1
ATOM 1626 N N . PHE A 1 212 ? -9.593 -11.024 9.990 1.00 92.06 212 PHE A N 1
ATOM 1627 C CA . PHE A 1 212 ? -9.991 -11.143 8.597 1.00 92.06 212 PHE A CA 1
ATOM 1628 C C . PHE A 1 212 ? -9.795 -9.828 7.846 1.00 92.06 212 PHE A C 1
ATOM 1630 O O . PHE A 1 212 ? -10.160 -8.753 8.328 1.00 92.06 212 PHE A O 1
ATOM 1637 N N . ASP A 1 213 ? -9.310 -9.965 6.614 1.00 92.38 213 ASP A N 1
ATOM 1638 C CA . ASP A 1 213 ? -9.298 -8.908 5.612 1.00 92.38 213 ASP A CA 1
ATOM 1639 C C . ASP A 1 213 ? -10.311 -9.271 4.525 1.00 92.38 213 ASP A C 1
ATOM 1641 O O . ASP A 1 213 ? -10.222 -10.335 3.908 1.00 92.38 213 ASP A O 1
ATOM 1645 N N . VAL A 1 214 ? -11.285 -8.392 4.287 1.00 93.31 214 VAL A N 1
ATOM 1646 C CA . VAL A 1 214 ? -12.342 -8.594 3.289 1.00 93.31 214 VAL A CA 1
ATOM 1647 C C . VAL A 1 214 ? -12.445 -7.352 2.419 1.00 93.31 214 VAL A C 1
ATOM 1649 O O . VAL A 1 214 ? -12.636 -6.244 2.917 1.00 93.31 214 VAL A O 1
ATOM 1652 N N . ALA A 1 215 ? -12.338 -7.533 1.106 1.00 93.00 215 ALA A N 1
ATOM 1653 C CA . ALA A 1 215 ? -12.364 -6.440 0.146 1.00 93.00 215 ALA A CA 1
ATOM 1654 C C . ALA A 1 215 ? -13.078 -6.833 -1.145 1.00 93.00 215 ALA A C 1
ATOM 1656 O O . ALA A 1 215 ? -13.011 -7.980 -1.586 1.00 93.00 215 ALA A O 1
ATOM 1657 N N . ALA A 1 216 ? -13.703 -5.843 -1.776 1.00 94.38 216 ALA A N 1
ATOM 1658 C CA . ALA A 1 216 ? -14.167 -5.924 -3.151 1.00 94.38 216 ALA A CA 1
ATOM 1659 C C . ALA A 1 216 ? -13.391 -4.901 -3.983 1.00 94.38 216 ALA A C 1
ATOM 1661 O O . ALA A 1 216 ? -13.448 -3.698 -3.715 1.00 94.38 216 ALA A O 1
ATOM 1662 N N . VAL A 1 217 ? -12.666 -5.383 -4.990 1.00 91.81 217 VAL A N 1
ATOM 1663 C CA . VAL A 1 217 ? -11.849 -4.561 -5.889 1.00 91.81 217 VAL A CA 1
ATOM 1664 C C . VAL A 1 217 ? -12.281 -4.760 -7.332 1.00 91.81 217 VAL A C 1
ATOM 1666 O O . VAL A 1 217 ? -12.673 -5.848 -7.748 1.00 91.81 217 VAL A O 1
ATOM 1669 N N . SER A 1 218 ? -12.199 -3.685 -8.104 1.00 88.94 218 SER A N 1
ATOM 1670 C CA . SER A 1 218 ? -12.487 -3.666 -9.530 1.00 88.94 218 SER A CA 1
ATOM 1671 C C . SER A 1 218 ? -11.297 -3.107 -10.300 1.00 88.94 218 SER A C 1
ATOM 1673 O O . SER A 1 218 ? -10.633 -2.153 -9.878 1.00 88.94 218 SER A O 1
ATOM 1675 N N . GLN A 1 219 ? -11.046 -3.694 -11.465 1.00 76.62 219 GLN A N 1
ATOM 1676 C CA . GLN A 1 219 ? -10.163 -3.133 -12.473 1.00 76.62 219 GLN A CA 1
ATOM 1677 C C . GLN A 1 219 ? -10.993 -2.840 -13.718 1.00 76.62 219 GLN A C 1
ATOM 1679 O O . GLN A 1 219 ? -11.579 -3.737 -14.322 1.00 76.62 219 GLN A O 1
ATOM 1684 N N . VAL A 1 220 ? -11.042 -1.572 -14.115 1.00 62.47 220 VAL A N 1
ATOM 1685 C CA . VAL A 1 220 ? -11.528 -1.200 -15.443 1.00 62.47 220 VAL A CA 1
ATOM 1686 C C . VAL A 1 220 ? -10.401 -1.427 -16.438 1.00 62.47 220 VAL A C 1
ATOM 1688 O O . VAL A 1 220 ? -9.301 -0.896 -16.279 1.00 62.47 220 VAL A O 1
ATOM 1691 N N . LYS A 1 221 ? -10.680 -2.222 -17.475 1.00 52.19 221 LYS A N 1
ATOM 1692 C CA . LYS A 1 221 ? -9.787 -2.364 -18.625 1.00 52.19 221 LYS A CA 1
ATOM 1693 C C . LYS A 1 221 ? -9.552 -0.963 -19.191 1.00 52.19 221 LYS A C 1
ATOM 1695 O O . LYS A 1 221 ? -10.521 -0.265 -19.490 1.00 52.19 221 LYS A O 1
ATOM 1700 N N . SER A 1 222 ? -8.288 -0.547 -19.288 1.00 51.00 222 SER A N 1
ATOM 1701 C CA . SER A 1 222 ? -7.930 0.746 -19.876 1.00 51.00 222 SER A CA 1
ATOM 1702 C C . SER A 1 222 ? -8.642 0.887 -21.222 1.00 51.00 222 SER A C 1
ATOM 1704 O O . SER A 1 222 ? -8.481 0.039 -22.104 1.00 51.00 222 SER A O 1
ATOM 1706 N N . CYS A 1 223 ? -9.487 1.910 -21.361 1.00 46.47 223 CYS A N 1
ATOM 1707 C CA . CYS A 1 223 ? -10.014 2.271 -22.666 1.00 46.47 223 CYS A CA 1
ATOM 1708 C C . CYS A 1 223 ? -8.819 2.759 -23.480 1.00 46.47 223 CYS A C 1
ATOM 1710 O O . CYS A 1 223 ? -8.233 3.787 -23.137 1.00 46.47 223 CYS A O 1
ATOM 1712 N N . SER A 1 224 ? -8.445 2.035 -24.539 1.00 41.47 224 SER A N 1
ATOM 1713 C CA . SER A 1 224 ? -7.529 2.592 -25.531 1.00 41.47 224 SER A CA 1
ATOM 1714 C C . SER A 1 224 ? -8.128 3.923 -25.973 1.00 41.47 224 SER A C 1
ATOM 1716 O O . SER A 1 224 ? -9.252 3.941 -26.488 1.00 41.47 224 SER A O 1
ATOM 1718 N N . ARG A 1 225 ? -7.425 5.036 -25.735 1.00 43.66 225 ARG A N 1
ATOM 1719 C CA . ARG A 1 225 ? -7.781 6.289 -26.400 1.00 43.66 225 ARG A CA 1
ATOM 1720 C C . ARG A 1 225 ? -7.728 5.986 -27.898 1.00 43.66 225 ARG A C 1
ATOM 1722 O O . ARG A 1 225 ? -6.687 5.551 -28.384 1.00 43.66 225 ARG A O 1
ATOM 1729 N N . LYS A 1 226 ? -8.879 6.084 -28.563 1.00 35.97 226 LYS A N 1
ATOM 1730 C CA . LYS A 1 226 ? -8.919 6.181 -30.022 1.00 35.97 226 LYS A CA 1
ATOM 1731 C C . LYS A 1 226 ? -8.200 7.450 -30.455 1.00 35.97 226 LYS A C 1
ATOM 1733 O O . LYS A 1 226 ? -8.264 8.432 -29.679 1.00 35.97 226 LYS A O 1
#